Protein 5Z98 (pdb70)

InterPro domains:
  IPR002125 Cytidine and deoxycytidylate deaminase domain [PS51747] (4-126)
  IPR016192 APOBEC/CMP deaminase, zinc-binding [PS00903] (54-92)
  IPR016193 Cytidine deaminase-like [SSF53927] (37-152)
  IPR041512 APOBEC3H [PF18771] (22-157)
  IPR050610 APOBEC Cytidine Deaminase [PTHR13857] (1-182)

Organism: Pan troglodytes (NCBI:txid9598)

Nearest PDB structures (foldseek):
  5z98-assembly1_A-2  TM=1.006E+00  e=7.858E-40  Pan troglodytes
  5w3v-assembly1_B  TM=9.838E-01  e=6.637E-33  Macaca nemestrina
  8fvi-assembly1_A  TM=9.845E-01  e=1.153E-32  Homo sapiens
  5w45-assembly2_B  TM=9.387E-01  e=6.608E-31  Homo sapiens
  6bbo-assembly2_E  TM=9.456E-01  e=2.697E-28  Homo sapiens

Sequence (364 aa):
ALLTAETFRLQFNNRRRLRRPYYPRKALLCYQLTPQNGSTPTRGYFENKKKCHAEICFINEIKSMGLDETQCYQVTCYLTWSPCSSCAWKLVDFIQAHDHLNLRIFASRLYYHWCKPQQEGLRLLCGSQVPVEVMGLPEFNDCWENFVDHEKPLSFDPCKMLEELDKNSRAIKRRLERIKQSALLTAETFRLQFNNRRRLRRPYYPRKALLCYQLTPQNGSTPTRGYFENKKKCHAEICFINEIKSMGLDETQCYQVTCYLTWSPCSSCAWKLVDFIQAHDHLNLRIFASRLYYHWCKPQQEGLRLLCGSQVPVEVMGLPEFNDCWENFVDHEKPLSFDPCKMLEELDKNSRAIKRRLERIKQS

Radius of gyration: 24.39 Å; Cα contacts (8 Å, |Δi|>4): 571; chains: 2; bounding box: 43×59×66 Å

Foldseek 3Di:
DFAAPVLLLQQLDLDPDDDPPDDDNFKKKKKWKDWPPHDDIDIDMAGQDPVGHRLGVVLVCPVVDPDDLPTAMEMEMEIQEDDDLVSLVVVLVSCVVRVSYQAEYEYLAYDVLVDVSSLVSQLSCCVRRHHYAYDALVNSVVCVVPHHDDPDDDPDDVVVSSVVSRVSCPVRRVSNVVSNVD/DFAAPVLLLQQLPLDPDDDPPDDDNFKKKWKWKAWPVPDDIDIDMAGDDDPAGRLRVVLVVVVVVVDDLVTAMEMEMEIQEDDDLVSLVVVLVSCVVRVSYQAEYEYLAYHPLVDDSSLVSQLVCCVRRYHYAYDALVNSVVCCVPRYDDPDDDPDDVVVSSVVSNVSVPVRGVSNVVSNVD

Structure (mmCIF, N/CA/C/O backbone):
data_5Z98
#
_entry.id   5Z98
#
_cell.length_a   38.341
_cell.length_b   86.970
_cell.length_c   77.363
_cell.angle_alpha   90.00
_cell.angle_beta   102.63
_cell.angle_gamma   90.00
#
_symmetry.space_group_name_H-M   'P 1 21 1'
#
loop_
_entity.id
_entity.type
_entity.pdbx_description
1 polymer 'Apolipoprotein B mRNA editing enzyme catalytic polypeptide-like protein 3H'
2 polymer "RNA (5'-R(P*CP*UP*GP*CP*CP*GP*GP*GP*UP*A)-3')"
3 polymer "RNA (5'-R(*AP*UP*AP*CP*CP*CP*GP*GP*CP*A)-3')"
4 non-polymer 'ZINC ION'
5 water water
#
loop_
_atom_site.group_PDB
_atom_site.id
_atom_site.type_symbol
_atom_site.label_atom_id
_atom_site.label_alt_id
_atom_site.label_comp_id
_atom_site.label_asym_id
_atom_site.label_entity_id
_atom_site.label_seq_id
_atom_site.pdbx_PDB_ins_code
_atom_site.Car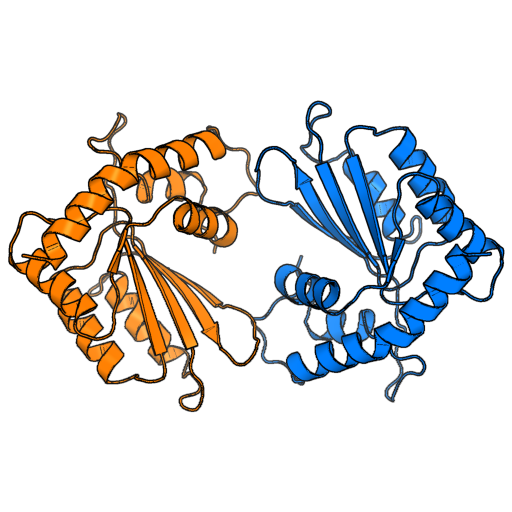tn_x
_atom_site.Cartn_y
_atom_site.Cartn_z
_atom_site.occupancy
_atom_site.B_iso_or_equiv
_atom_site.auth_seq_id
_atom_site.auth_comp_id
_atom_site.auth_asym_id
_atom_site.auth_atom_id
_atom_site.pdbx_PDB_model_num
ATOM 1 N N . ALA A 1 4 ? -15.034 -6.532 10.581 1.00 59.58 2 ALA A N 1
ATOM 2 C CA . ALA A 1 4 ? -13.981 -5.597 10.181 1.00 66.67 2 ALA A CA 1
ATOM 3 C C . ALA A 1 4 ? -12.678 -6.346 9.928 1.00 65.43 2 ALA A C 1
ATOM 4 O O . ALA A 1 4 ? -11.588 -5.774 10.022 1.00 65.37 2 ALA A O 1
ATOM 6 N N . LEU A 1 5 ? -12.804 -7.635 9.621 1.00 64.38 3 LEU A N 1
ATOM 7 C CA . LEU A 1 5 ? -11.667 -8.520 9.412 1.00 60.92 3 LEU A CA 1
ATOM 8 C C . LEU A 1 5 ? -11.599 -8.922 7.947 1.00 61.77 3 LEU A C 1
ATOM 9 O O . LEU A 1 5 ? -12.515 -9.579 7.438 1.00 64.19 3 LEU A O 1
ATOM 14 N N . LEU A 1 6 ? -10.505 -8.545 7.284 1.00 55.62 4 LEU A N 1
ATOM 15 C CA . LEU A 1 6 ? -10.223 -9.040 5.947 1.00 55.54 4 LEU A CA 1
ATOM 16 C C . LEU A 1 6 ? -10.335 -10.560 5.910 1.00 56.01 4 LEU A C 1
ATOM 17 O O . LEU A 1 6 ? -10.056 -11.247 6.897 1.00 52.18 4 LEU A O 1
ATOM 22 N N . THR A 1 7 ? -10.755 -11.093 4.764 1.00 57.66 5 THR A N 1
ATOM 23 C CA . THR A 1 7 ? -10.734 -12.539 4.586 1.00 47.96 5 THR A CA 1
ATOM 24 C C . THR A 1 7 ? -9.344 -12.976 4.144 1.00 49.47 5 THR A C 1
ATOM 25 O O . THR A 1 7 ? -8.587 -12.201 3.559 1.00 50.04 5 THR A O 1
ATOM 29 N N . ALA A 1 8 ? -9.003 -14.229 4.442 1.00 49.77 6 ALA A N 1
ATOM 30 C CA . ALA A 1 8 ? -7.668 -14.716 4.117 1.00 45.76 6 ALA A CA 1
ATOM 31 C C . ALA A 1 8 ? -7.391 -14.651 2.624 1.00 48.57 6 ALA A C 1
ATOM 32 O O . ALA A 1 8 ? -6.230 -14.525 2.222 1.00 49.85 6 ALA A O 1
ATOM 34 N N . GLU A 1 9 ? -8.428 -14.757 1.786 1.00 48.96 7 GLU A N 1
ATOM 35 C CA . GLU A 1 9 ? -8.209 -14.653 0.345 1.00 49.78 7 GLU A CA 1
ATOM 36 C C . GLU A 1 9 ? -7.909 -13.211 -0.052 1.00 46.71 7 GLU A C 1
ATOM 37 O O . GLU A 1 9 ? -7.073 -12.971 -0.927 1.00 47.14 7 GLU A O 1
ATOM 43 N N . THR A 1 10 ? -8.562 -12.242 0.603 1.00 45.18 8 THR A N 1
ATOM 44 C CA . THR A 1 10 ? -8.297 -10.838 0.307 1.00 47.93 8 THR A CA 1
ATOM 45 C C . THR A 1 10 ? -6.878 -10.458 0.692 1.00 46.41 8 THR A C 1
ATOM 46 O O . THR A 1 10 ? -6.168 -9.812 -0.084 1.00 46.77 8 THR A O 1
ATOM 50 N N . PHE A 1 11 ? -6.455 -10.812 1.907 1.00 43.64 9 PHE A N 1
ATOM 51 C CA . PHE A 1 11 ? -5.068 -10.551 2.281 1.00 43.93 9 PHE A CA 1
ATOM 52 C C . PHE A 1 11 ? -4.108 -11.135 1.246 1.00 46.52 9 PHE A C 1
ATOM 53 O O . PHE A 1 11 ? -3.212 -10.439 0.745 1.00 43.83 9 PHE A O 1
ATOM 61 N N . ARG A 1 12 ? -4.311 -12.405 0.882 1.00 40.86 10 ARG A N 1
ATOM 62 C CA . ARG A 1 12 ? -3.365 -13.094 0.014 1.00 38.84 10 ARG A CA 1
ATOM 63 C C . ARG A 1 12 ? -3.313 -12.444 -1.364 1.00 43.82 10 ARG A C 1
ATOM 64 O O . ARG A 1 12 ? -2.233 -12.228 -1.923 1.00 46.77 10 ARG A O 1
ATOM 72 N N . LEU A 1 13 ? -4.479 -12.148 -1.939 1.00 44.37 11 LEU A N 1
ATOM 73 C CA . LEU A 1 13 ? -4.525 -11.516 -3.257 1.00 46.41 11 LEU A CA 1
ATOM 74 C C . LEU A 1 13 ? -3.949 -10.101 -3.209 1.00 46.76 11 LEU A C 1
ATOM 75 O O . LEU A 1 13 ? -3.033 -9.764 -3.967 1.00 44.00 11 LEU A O 1
ATOM 80 N N . GLN A 1 14 ? -4.449 -9.282 -2.287 1.00 44.72 12 GLN A N 1
ATOM 81 C CA . GLN A 1 14 ? -4.203 -7.852 -2.317 1.00 45.01 12 GLN A CA 1
ATOM 82 C C . GLN A 1 14 ? -2.803 -7.471 -1.849 1.00 43.70 12 GLN A C 1
ATOM 83 O O . GLN A 1 14 ? -2.256 -6.461 -2.303 1.00 45.66 12 GLN A O 1
ATOM 89 N N . PHE A 1 15 ? -2.205 -8.232 -0.954 1.00 41.66 13 PHE A N 1
ATOM 90 C CA . PHE A 1 15 ? -0.876 -7.884 -0.487 1.00 41.53 13 PHE A CA 1
ATOM 91 C C . PHE A 1 15 ? 0.222 -8.575 -1.280 1.00 43.63 13 PHE A C 1
ATOM 92 O O . PHE A 1 15 ? 1.405 -8.328 -1.025 1.00 46.02 13 PHE A O 1
ATOM 100 N N . ASN A 1 16 ? -0.155 -9.398 -2.255 1.00 43.33 14 ASN A N 1
ATOM 101 C CA . ASN A 1 16 ? 0.773 -10.090 -3.138 1.00 38.99 14 ASN A CA 1
ATOM 102 C C . ASN A 1 16 ? 1.760 -9.134 -3.785 1.00 42.18 14 ASN A C 1
ATOM 103 O O . ASN A 1 16 ? 1.370 -8.262 -4.564 1.00 42.69 14 ASN A O 1
ATOM 108 N N . ASN A 1 17 ? 3.049 -9.319 -3.496 1.00 42.76 15 ASN A N 1
ATOM 109 C CA . ASN A 1 17 ? 4.081 -8.429 -4.022 1.00 40.32 15 ASN A CA 1
ATOM 110 C C . ASN A 1 17 ? 4.867 -9.019 -5.184 1.00 46.76 15 ASN A C 1
ATOM 111 O O . ASN A 1 17 ? 5.914 -8.468 -5.530 1.00 46.46 15 ASN A O 1
ATOM 116 N N . ARG A 1 18 ? 4.419 -10.143 -5.756 1.00 43.52 16 ARG A N 1
ATOM 117 C CA . ARG A 1 18 ? 5.044 -10.694 -6.956 1.00 50.28 16 ARG A CA 1
ATOM 118 C C . ARG A 1 18 ? 5.217 -9.623 -8.015 1.00 52.20 16 ARG A C 1
ATOM 119 O O . ARG A 1 18 ? 4.334 -8.785 -8.224 1.00 52.93 16 ARG A O 1
ATOM 127 N N . ARG A 1 19 ? 6.362 -9.645 -8.692 1.00 48.53 17 ARG A N 1
ATOM 128 C CA . ARG A 1 19 ? 6.554 -8.636 -9.719 1.00 50.98 17 ARG A CA 1
ATOM 129 C C . ARG A 1 19 ? 5.559 -8.856 -10.858 1.00 53.81 17 ARG A C 1
ATOM 130 O O . ARG A 1 19 ? 4.847 -7.927 -11.250 1.00 59.18 17 ARG A O 1
ATOM 138 N N . ARG A 1 20 ? 5.420 -10.097 -11.336 1.00 50.96 18 ARG A N 1
ATOM 139 C CA . ARG A 1 20 ? 4.429 -10.438 -12.352 1.00 53.11 18 ARG A CA 1
ATOM 140 C C . ARG A 1 20 ? 3.434 -11.464 -11.816 1.00 57.22 18 ARG A C 1
ATOM 141 O O . ARG A 1 20 ? 3.833 -12.496 -11.259 1.00 59.42 18 ARG A O 1
ATOM 149 N N . LEU A 1 21 ? 2.141 -11.191 -12.012 1.00 56.04 19 LEU A N 1
ATOM 150 C CA . LEU A 1 21 ? 1.069 -12.020 -11.467 1.00 55.49 19 LEU A CA 1
ATOM 151 C C . LEU A 1 21 ? 1.040 -13.399 -12.132 1.00 61.64 19 LEU A C 1
ATOM 152 O O . LEU A 1 21 ? 1.672 -13.637 -13.163 1.00 64.09 19 LEU A O 1
ATOM 157 N N . ARG A 1 22 ? 0.272 -14.313 -11.525 1.00 60.58 20 ARG A N 1
ATOM 158 C CA . ARG A 1 22 ? -0.047 -15.609 -12.108 1.00 60.35 20 ARG A CA 1
ATOM 159 C C . ARG A 1 22 ? -1.540 -15.716 -12.392 1.00 64.26 20 ARG A C 1
ATOM 160 O O . ARG A 1 22 ? -2.366 -15.075 -11.733 1.00 60.99 20 ARG A O 1
ATOM 168 N N . ARG A 1 23 ? -1.875 -16.557 -13.366 1.00 68.11 21 ARG A N 1
ATOM 169 C CA . ARG A 1 23 ? -3.271 -16.828 -13.668 1.00 66.26 21 ARG A CA 1
ATOM 170 C C . ARG A 1 23 ? -3.939 -17.497 -12.470 1.00 66.61 21 ARG A C 1
ATOM 171 O O . ARG A 1 23 ? -3.317 -18.330 -11.795 1.00 64.00 21 ARG A O 1
ATOM 179 N N . PRO A 1 24 ? -5.206 -17.160 -12.170 1.00 65.93 22 PRO A N 1
ATOM 180 C CA . PRO A 1 24 ? -5.982 -16.166 -12.922 1.00 62.88 22 PRO A CA 1
ATOM 181 C C . PRO A 1 24 ? -5.629 -14.738 -12.539 1.00 64.30 22 PRO A C 1
ATOM 182 O O . PRO A 1 24 ? -5.105 -14.502 -11.452 1.00 64.53 22 PRO A O 1
ATOM 186 N N . TYR A 1 25 ? -5.921 -13.798 -13.431 1.00 67.27 23 TYR A N 1
ATOM 187 C CA . TYR A 1 25 ? -5.592 -12.398 -13.222 1.00 57.81 23 TYR A CA 1
ATOM 188 C C . TYR A 1 25 ? -6.723 -11.696 -12.489 1.00 58.71 23 TYR A C 1
ATOM 189 O O . TYR A 1 25 ? -7.890 -12.091 -12.579 1.00 57.28 23 TYR A O 1
ATOM 198 N N . TYR A 1 26 ? -6.357 -10.654 -11.743 1.00 58.22 24 TYR A N 1
ATOM 199 C CA . TYR A 1 26 ? -7.278 -9.923 -10.885 1.00 57.31 24 TYR A CA 1
ATOM 200 C C . TYR A 1 26 ? -6.667 -8.564 -10.587 1.00 52.79 24 TYR A C 1
ATOM 201 O O . TYR A 1 26 ? -5.439 -8.444 -10.524 1.00 52.98 24 TYR A O 1
ATOM 210 N N . PRO A 1 27 ? -7.479 -7.532 -10.381 1.00 54.78 25 PRO A N 1
ATOM 211 C CA . PRO A 1 27 ? -6.902 -6.217 -10.052 1.00 55.93 25 PRO A CA 1
ATOM 212 C C . PRO A 1 27 ? -6.383 -6.214 -8.618 1.00 54.26 25 PRO A C 1
ATOM 213 O O . PRO A 1 27 ? -7.109 -6.555 -7.680 1.00 53.80 25 PRO A O 1
ATOM 217 N N . ARG A 1 28 ? -5.109 -5.856 -8.454 1.00 50.83 26 ARG A N 1
ATOM 218 C CA . ARG A 1 28 ? -4.533 -5.644 -7.125 1.00 50.36 26 ARG A CA 1
ATOM 219 C C . ARG A 1 28 ? -4.824 -4.196 -6.741 1.00 49.63 26 ARG A C 1
ATOM 220 O O . ARG A 1 28 ? -4.114 -3.274 -7.151 1.00 49.26 26 ARG A O 1
ATOM 228 N N . LYS A 1 29 ? -5.895 -3.990 -5.988 1.00 49.56 27 LYS A N 1
ATOM 229 C CA . LYS A 1 29 ? -6.373 -2.655 -5.668 1.00 49.48 27 LYS A CA 1
ATOM 230 C C . LYS A 1 29 ? -5.746 -2.148 -4.371 1.00 46.39 27 LYS A C 1
ATOM 231 O O . LYS A 1 29 ? -5.185 -2.916 -3.588 1.00 51.45 27 LYS A O 1
ATOM 237 N N . ALA A 1 30 ? -5.831 -0.832 -4.160 1.00 40.75 28 ALA A N 1
ATOM 238 C CA . ALA A 1 30 ? -5.231 -0.233 -2.982 1.00 37.98 28 ALA A CA 1
ATOM 239 C C . ALA A 1 30 ? -5.962 -0.688 -1.722 1.00 39.27 28 ALA A C 1
ATOM 240 O O . ALA A 1 30 ? -7.181 -0.867 -1.713 1.00 40.03 28 ALA A O 1
ATOM 242 N N . LEU A 1 31 ? -5.202 -0.858 -0.646 1.00 39.36 29 LEU A N 1
ATOM 243 C CA . LEU A 1 31 ? -5.751 -1.314 0.624 1.00 40.63 29 LEU A CA 1
ATOM 244 C C . LEU A 1 31 ? -4.803 -0.886 1.729 1.00 39.64 29 LEU A C 1
ATOM 245 O O . LEU A 1 31 ? -3.581 -0.899 1.552 1.00 40.28 29 LEU A O 1
ATOM 250 N N . LEU A 1 32 ? -5.373 -0.539 2.877 1.00 44.19 30 LEU A N 1
ATOM 251 C CA . LEU A 1 32 ? -4.606 -0.016 3.994 1.00 43.16 30 LEU A CA 1
ATOM 252 C C . LEU A 1 32 ? -5.044 -0.702 5.270 1.00 46.48 30 LEU A C 1
ATOM 253 O O . LEU A 1 32 ? -6.241 -0.790 5.538 1.00 49.44 30 LEU A O 1
ATOM 258 N N . CYS A 1 33 ? -4.083 -1.138 6.073 1.00 48.94 31 CYS A N 1
ATOM 259 C CA . CYS A 1 33 ? -4.340 -1.648 7.413 1.00 45.02 31 CYS A CA 1
ATOM 260 C C . CYS A 1 33 ? -3.567 -0.777 8.385 1.00 48.31 31 CYS A C 1
ATOM 261 O O . CYS A 1 33 ? -2.355 -0.599 8.224 1.00 46.24 31 CYS A O 1
ATOM 264 N N . TYR A 1 34 ? -4.262 -0.227 9.379 1.00 46.64 32 TYR A N 1
ATOM 265 C CA . TYR A 1 34 ? -3.664 0.741 10.280 1.00 47.85 32 TYR A CA 1
ATOM 266 C C . TYR A 1 34 ? -3.778 0.273 11.723 1.00 52.49 32 TYR A C 1
ATOM 267 O O . TYR A 1 34 ? -4.701 -0.461 12.093 1.00 53.40 32 TYR A O 1
ATOM 276 N N . GLN A 1 35 ? -2.810 0.696 12.530 1.00 48.56 33 GLN A N 1
ATOM 277 C CA . GLN A 1 35 ? -2.794 0.395 13.950 1.00 47.85 33 GLN A CA 1
ATOM 278 C C . GLN A 1 35 ? -2.324 1.643 14.680 1.00 49.88 33 GLN A C 1
ATOM 279 O O . GLN A 1 35 ? -1.275 2.210 14.358 1.00 48.36 33 GLN A O 1
ATOM 285 N N . LEU A 1 36 ? -3.108 2.072 15.648 1.00 53.25 34 LEU A N 1
ATOM 286 C CA . LEU A 1 36 ? -2.763 3.203 16.492 1.00 53.02 34 LEU A CA 1
ATOM 287 C C . LEU A 1 36 ? -2.555 2.698 17.918 1.00 56.57 34 LEU A C 1
ATOM 288 O O . LEU A 1 36 ? -3.422 2.012 18.475 1.00 53.89 34 LEU A O 1
ATOM 293 N N . THR A 1 37 ? -1.390 3.005 18.492 1.00 57.45 35 THR A N 1
ATOM 294 C CA . THR A 1 37 ? -1.085 2.648 19.877 1.00 60.37 35 THR A CA 1
ATOM 295 C C . THR A 1 37 ? -0.528 3.858 20.622 1.00 59.03 35 THR A C 1
ATOM 296 O O . THR A 1 37 ? 0.361 4.558 20.104 1.00 54.65 35 THR A O 1
ATOM 300 N N . PRO A 1 38 ? -0.989 4.129 21.834 1.00 64.06 36 PRO A N 1
ATOM 301 C CA . PRO A 1 38 ? -0.452 5.252 22.604 1.00 60.89 36 PRO A CA 1
ATOM 302 C C . PRO A 1 38 ? 0.878 4.852 23.229 1.00 64.04 36 PRO A C 1
ATOM 303 O O . PRO A 1 38 ? 1.309 3.704 23.147 1.00 66.47 36 PRO A O 1
ATOM 307 N N . GLN A 1 39 ? 1.536 5.828 23.850 1.00 63.66 37 GLN A N 1
ATOM 308 C CA . GLN A 1 39 ? 2.817 5.565 24.489 1.00 65.16 37 GLN A CA 1
ATOM 309 C C . GLN A 1 39 ? 2.684 5.201 25.957 1.00 69.04 37 GLN A C 1
ATOM 310 O O . GLN A 1 39 ? 3.620 4.621 26.522 1.00 69.91 37 GLN A O 1
ATOM 316 N N . ASN A 1 40 ? 1.556 5.530 26.590 1.00 67.71 38 ASN A N 1
ATOM 317 C CA . ASN A 1 40 ? 1.345 5.134 27.976 1.00 69.79 38 ASN A CA 1
ATOM 318 C C . ASN A 1 40 ? 1.347 3.612 28.086 1.00 69.68 38 ASN A C 1
ATOM 319 O O . ASN A 1 40 ? 2.320 3.025 28.572 1.00 70.18 38 ASN A O 1
ATOM 324 N N . GLY A 1 41 ? 0.283 2.962 27.615 1.00 69.27 39 GLY A N 1
ATOM 325 C CA . GLY A 1 41 ? 0.220 1.514 27.618 1.00 68.79 39 GLY A CA 1
ATOM 326 C C . GLY A 1 41 ? -1.019 0.957 26.946 1.00 70.61 39 GLY A C 1
ATOM 327 O O . GLY A 1 41 ? -1.020 -0.195 26.495 1.00 71.29 39 GLY A O 1
ATOM 328 N N . SER A 1 42 ? -2.064 1.787 26.855 1.00 66.43 40 SER A N 1
ATOM 329 C CA . SER A 1 42 ? -3.394 1.378 26.403 1.00 68.11 40 SER A CA 1
ATOM 330 C C . SER A 1 42 ? -3.343 0.495 25.149 1.00 70.95 40 SER A C 1
ATOM 331 O O . SER A 1 42 ? -2.479 0.659 24.278 1.00 68.22 40 SER A O 1
ATOM 334 N N . THR A 1 43 ? -4.281 -0.459 25.069 1.00 67.85 41 THR A N 1
ATOM 335 C CA . THR A 1 43 ? -4.268 -1.429 23.985 1.00 66.44 41 THR A CA 1
ATOM 336 C C . THR A 1 43 ? -4.483 -0.728 22.644 1.00 70.66 41 THR A C 1
ATOM 337 O O . THR A 1 43 ? -4.984 0.401 22.590 1.00 67.38 41 THR A O 1
ATOM 341 N N . PRO A 1 44 ? -4.072 -1.365 21.550 1.00 69.43 42 PRO A N 1
ATOM 342 C CA . PRO A 1 44 ? -4.088 -0.690 20.252 1.00 62.15 42 PRO A CA 1
ATOM 343 C C . PRO A 1 44 ? -5.470 -0.650 19.616 1.00 63.70 42 PRO A C 1
ATOM 344 O O . PRO A 1 44 ? -6.376 -1.410 19.959 1.00 66.89 42 PRO A O 1
ATOM 348 N N . THR A 1 45 ? -5.611 0.278 18.673 1.00 60.91 43 THR A N 1
ATOM 349 C CA . THR A 1 45 ? -6.804 0.441 17.853 1.00 59.86 43 THR A CA 1
ATOM 350 C C . THR A 1 45 ? -6.454 0.068 16.417 1.00 57.32 43 THR A C 1
ATOM 351 O O . THR A 1 45 ? -5.408 0.474 15.910 1.00 58.31 43 THR A O 1
ATOM 355 N N . ARG A 1 46 ? -7.329 -0.693 15.756 1.00 56.05 44 ARG A N 1
ATOM 356 C CA . ARG A 1 46 ? -7.009 -1.259 14.453 1.00 48.65 44 ARG A CA 1
ATOM 357 C C . ARG A 1 46 ? -8.193 -1.168 13.501 1.00 52.81 44 ARG A C 1
ATOM 358 O O . ARG A 1 46 ? -9.352 -1.207 13.914 1.00 52.91 44 ARG A O 1
ATOM 366 N N . GLY A 1 47 ? -7.879 -1.055 12.213 1.00 50.05 45 GLY A N 1
ATOM 367 C CA . GLY A 1 47 ? -8.888 -1.066 11.171 1.00 49.21 45 GLY A CA 1
ATOM 368 C C . GLY A 1 47 ? -8.222 -1.081 9.814 1.00 48.20 45 GLY A C 1
ATOM 369 O O . GLY A 1 47 ? -6.995 -1.136 9.697 1.00 46.37 45 GLY A O 1
ATOM 370 N N . TYR A 1 48 ? -9.045 -1.010 8.775 1.00 46.09 46 TYR A N 1
ATOM 371 C CA . TYR A 1 48 ? -8.505 -0.996 7.429 1.00 48.85 46 TYR A CA 1
ATOM 372 C C . TYR A 1 48 ? -9.374 -0.137 6.525 1.00 52.62 46 TYR A C 1
ATOM 373 O O . TYR A 1 48 ? -10.576 0.016 6.748 1.00 54.84 46 TYR A O 1
ATOM 382 N N . PHE A 1 49 ? -8.739 0.453 5.513 1.00 48.95 47 PHE A N 1
ATOM 383 C CA . PHE A 1 49 ? -9.415 1.344 4.587 1.00 46.82 47 PHE A CA 1
ATOM 384 C C . PHE A 1 49 ? -9.103 0.945 3.149 1.00 48.01 47 PHE A C 1
ATOM 385 O O . PHE A 1 49 ? -8.042 0.393 2.847 1.00 42.60 47 PHE A O 1
ATOM 393 N N . GLU A 1 50 ? -10.044 1.251 2.268 1.00 48.63 48 GLU A N 1
ATOM 394 C CA . GLU A 1 50 ? -9.972 0.981 0.844 1.00 50.44 48 GLU A CA 1
ATOM 395 C C . GLU A 1 50 ? -9.973 2.308 0.099 1.00 50.58 48 GLU A C 1
ATOM 396 O O . GLU A 1 50 ? -10.226 3.371 0.680 1.00 54.95 48 GLU A O 1
ATOM 402 N N . ASN A 1 51 ? -9.679 2.266 -1.197 1.00 47.98 49 ASN A N 1
ATOM 403 C CA . ASN A 1 51 ? -9.767 3.487 -1.992 1.00 46.21 49 ASN A CA 1
ATOM 404 C C . ASN A 1 51 ? -11.229 3.857 -2.202 1.00 52.36 49 ASN A C 1
ATOM 405 O O . ASN A 1 51 ? -12.036 3.021 -2.631 1.00 52.30 49 ASN A O 1
ATOM 410 N N . LYS A 1 52 ? -11.569 5.107 -1.889 1.00 52.38 50 LYS A N 1
ATOM 411 C CA . LYS A 1 52 ? -12.891 5.660 -2.131 1.00 47.98 50 LYS A CA 1
ATOM 412 C C . LYS A 1 52 ? -12.853 6.613 -3.323 1.00 50.11 50 LYS A C 1
ATOM 413 O O . LYS A 1 52 ? -11.792 6.974 -3.844 1.00 51.40 50 LYS A O 1
ATOM 419 N N . LYS A 1 53 ? -14.042 7.014 -3.766 1.00 46.76 51 LYS A N 1
ATOM 420 C CA . LYS A 1 53 ? -14.129 7.885 -4.929 1.00 54.36 51 LYS A CA 1
ATOM 421 C C . LYS A 1 53 ? -13.530 9.261 -4.658 1.00 55.96 51 LYS A C 1
ATOM 422 O O . LYS A 1 53 ? -13.019 9.896 -5.583 1.00 59.68 51 LYS A O 1
ATOM 428 N N . LYS A 1 54 ? -13.554 9.727 -3.411 1.00 54.69 52 LYS A N 1
ATOM 429 C CA . LYS A 1 54 ? -13.091 11.070 -3.083 1.00 59.13 52 LYS A CA 1
ATOM 430 C C . LYS A 1 54 ? -11.794 11.096 -2.279 1.00 59.27 52 LYS A C 1
ATOM 431 O O . LYS A 1 54 ? -11.279 12.191 -2.001 1.00 54.82 52 LYS A O 1
ATOM 437 N N . CYS A 1 55 ? -11.266 9.935 -1.881 1.00 59.00 53 CYS A N 1
ATOM 438 C CA . CYS A 1 55 ? -10.017 9.875 -1.131 1.00 58.39 53 CYS A CA 1
ATOM 439 C C . CYS A 1 55 ? -9.368 8.515 -1.341 1.00 53.20 53 CYS A C 1
ATOM 440 O O . CYS A 1 55 ? -10.061 7.493 -1.392 1.00 57.04 53 CYS A O 1
ATOM 443 N N . HIS A 1 56 ? -8.041 8.508 -1.449 1.00 45.91 54 HIS A N 1
ATOM 444 C CA . HIS A 1 56 ? -7.322 7.247 -1.357 1.00 49.01 54 HIS A CA 1
ATOM 445 C C . HIS A 1 56 ? -7.283 6.777 0.093 1.00 49.49 54 HIS A C 1
ATOM 446 O O . HIS A 1 56 ? -7.474 7.561 1.025 1.00 54.82 54 HIS A O 1
ATOM 453 N N . ALA A 1 57 ? -7.028 5.481 0.273 1.00 48.86 55 ALA A N 1
ATOM 454 C CA . ALA A 1 57 ? -7.041 4.863 1.601 1.00 49.41 55 ALA A CA 1
ATOM 455 C C . ALA A 1 57 ? -6.351 5.711 2.673 1.00 49.28 55 ALA A C 1
ATOM 456 O O . ALA A 1 57 ? -6.949 6.024 3.707 1.00 49.57 55 ALA A O 1
ATOM 458 N N . GLU A 1 58 ? -5.085 6.086 2.435 1.00 48.41 56 GLU A N 1
ATOM 459 C CA . GLU A 1 58 ? -4.334 6.961 3.339 1.00 52.09 56 GLU A CA 1
ATOM 460 C C . GLU A 1 58 ? -5.109 8.211 3.748 1.00 50.33 56 GLU A C 1
ATOM 461 O O . GLU A 1 58 ? -4.919 8.726 4.857 1.00 48.41 56 GLU A O 1
ATOM 467 N N . ILE A 1 59 ? -5.948 8.736 2.862 1.00 49.80 57 ILE A N 1
ATOM 468 C CA . ILE A 1 59 ? -6.569 10.035 3.100 1.00 48.82 57 ILE A CA 1
ATOM 469 C C . ILE A 1 59 ? -7.931 9.897 3.757 1.00 54.49 57 ILE A C 1
ATOM 470 O O . ILE A 1 59 ? -8.294 10.714 4.608 1.00 54.28 57 ILE A O 1
ATOM 475 N N . CYS A 1 60 ? -8.717 8.890 3.375 1.00 49.19 58 CYS A N 1
ATOM 476 C CA . CYS A 1 60 ? -9.898 8.577 4.170 1.00 54.42 58 CYS A CA 1
ATOM 477 C C . CYS A 1 60 ? -9.507 8.273 5.607 1.00 54.35 58 CYS A C 1
ATOM 478 O O . CYS A 1 60 ? -10.278 8.528 6.539 1.00 56.40 58 CYS A O 1
ATOM 481 N N . PHE A 1 61 ? -8.302 7.738 5.797 1.00 55.80 59 PHE A N 1
ATOM 482 C CA . PHE A 1 61 ? -7.851 7.335 7.118 1.00 50.05 59 PHE A CA 1
ATOM 483 C C . PHE A 1 61 ? -7.497 8.547 7.967 1.00 52.08 59 PHE A C 1
ATOM 484 O O . PHE A 1 61 ? -8.112 8.777 9.012 1.00 56.18 59 PHE A O 1
ATOM 492 N N . ILE A 1 62 ? -6.505 9.342 7.539 1.00 51.80 60 ILE A N 1
ATOM 493 C CA . ILE A 1 62 ? -6.091 10.471 8.369 1.00 51.08 60 ILE A CA 1
ATOM 494 C C . ILE A 1 62 ? -7.260 11.413 8.581 1.00 53.94 60 ILE A C 1
ATOM 495 O O . ILE A 1 62 ? -7.357 12.079 9.619 1.00 49.41 60 ILE A O 1
ATOM 500 N N . ASN A 1 63 ? -8.188 11.449 7.630 1.00 53.29 61 ASN A N 1
ATOM 501 C CA . ASN A 1 63 ? -9.416 12.200 7.835 1.00 57.79 61 ASN A CA 1
ATOM 502 C C . ASN A 1 63 ? -10.185 11.669 9.038 1.00 58.60 61 ASN A C 1
ATOM 503 O O . ASN A 1 63 ? -10.324 12.360 10.048 1.00 60.71 61 ASN A O 1
ATOM 508 N N . GLU A 1 64 ? -10.656 10.438 8.970 1.00 57.87 62 GLU A N 1
ATOM 509 C CA . GLU A 1 64 ? -11.428 9.929 10.107 1.00 58.04 62 GLU A CA 1
ATOM 510 C C . GLU A 1 64 ? -10.626 9.863 11.446 1.00 59.76 62 GLU A C 1
ATOM 511 O O . GLU A 1 64 ? -11.219 9.374 12.421 1.00 61.35 62 GLU A O 1
ATOM 517 N N . ILE A 1 65 ? -9.378 10.322 11.584 1.00 58.79 63 ILE A N 1
ATOM 518 C CA . ILE A 1 65 ? -8.722 10.295 12.890 1.00 61.51 63 ILE A CA 1
ATOM 519 C C . ILE A 1 65 ? -9.341 11.324 13.832 1.00 60.98 63 ILE A C 1
ATOM 520 O O . ILE A 1 65 ? -9.431 11.085 15.039 1.00 62.45 63 ILE A O 1
ATOM 525 N N . LYS A 1 66 ? -9.778 12.483 13.309 1.00 59.69 64 LYS A N 1
ATOM 526 C CA . LYS A 1 66 ? -10.463 13.443 14.178 1.00 62.57 64 LYS A CA 1
ATOM 527 C C . LYS A 1 66 ? -11.621 12.777 14.913 1.00 67.54 64 LYS A C 1
ATOM 528 O O . LYS A 1 66 ? -11.865 13.053 16.095 1.00 62.46 64 LYS A O 1
ATOM 534 N N . SER A 1 67 ? -12.312 11.863 14.236 1.00 65.74 65 SER A N 1
ATOM 535 C CA . SER A 1 67 ? -13.472 11.166 14.779 1.00 65.47 65 SER A CA 1
ATOM 536 C C . SER A 1 67 ? -13.064 9.872 15.468 1.00 68.81 65 SER A C 1
ATOM 537 O O . SER A 1 67 ? -13.579 8.791 15.172 1.00 67.32 65 SER A O 1
ATOM 540 N N . MET A 1 68 ? -12.106 9.979 16.387 1.00 69.04 66 MET A N 1
ATOM 541 C CA . MET A 1 68 ? -11.695 8.858 17.223 1.00 68.92 66 MET A CA 1
ATOM 542 C C . MET A 1 68 ? -11.384 9.387 18.616 1.00 63.89 66 MET A C 1
ATOM 543 O O . MET A 1 68 ? -11.058 10.559 18.792 1.00 64.12 66 MET A O 1
ATOM 548 N N . GLY A 1 69 ? -11.465 8.509 19.605 1.00 65.49 67 GLY A N 1
ATOM 549 C CA . GLY A 1 69 ? -11.374 8.967 20.980 1.00 66.34 67 GLY A CA 1
ATOM 550 C C . GLY A 1 69 ? -9.964 9.111 21.512 1.00 63.44 67 GLY A C 1
ATOM 551 O O . GLY A 1 69 ? -9.599 8.485 22.514 1.00 66.89 67 GLY A O 1
ATOM 552 N N . LEU A 1 70 ? -9.156 9.921 20.841 1.00 61.48 68 LEU A N 1
ATOM 553 C CA . LEU A 1 70 ? -7.794 10.187 21.269 1.00 62.59 68 LEU A CA 1
ATOM 554 C C . LEU A 1 70 ? -7.684 11.632 21.746 1.00 60.69 68 LEU A C 1
ATOM 555 O O . LEU A 1 70 ? -8.510 12.488 21.405 1.00 55.91 68 LEU A O 1
ATOM 560 N N . ASP A 1 71 ? -6.688 11.887 22.581 1.00 56.64 69 ASP A N 1
ATOM 561 C CA . ASP A 1 71 ? -6.494 13.211 23.135 1.00 60.71 69 ASP A CA 1
ATOM 562 C C . ASP A 1 71 ? -5.100 13.702 22.799 1.00 60.84 69 ASP A C 1
ATOM 563 O O . ASP A 1 71 ? -4.161 12.909 22.648 1.00 63.02 69 ASP A O 1
ATOM 568 N N . GLU A 1 72 ? -4.982 15.024 22.716 1.00 61.55 70 GLU A N 1
ATOM 569 C CA . GLU A 1 72 ? -3.804 15.694 22.192 1.00 56.20 70 GLU A CA 1
ATOM 570 C C . GLU A 1 72 ? -2.631 15.683 23.164 1.00 58.41 70 GLU A C 1
ATOM 571 O O . GLU A 1 72 ? -1.539 16.133 22.785 1.00 54.87 70 GLU A O 1
ATOM 577 N N . THR A 1 73 ? -2.832 15.226 24.413 1.00 56.20 71 THR A N 1
ATOM 578 C CA . THR A 1 73 ? -1.789 15.312 25.432 1.00 52.81 71 THR A CA 1
ATOM 579 C C . THR A 1 73 ? -0.887 14.083 25.492 1.00 56.36 71 THR A C 1
ATOM 580 O O . THR A 1 73 ? 0.172 14.143 26.132 1.00 51.94 71 THR A O 1
ATOM 584 N N . GLN A 1 74 ? -1.280 12.981 24.853 1.00 60.62 72 GLN A N 1
ATOM 585 C CA . GLN A 1 74 ? -0.496 11.754 24.768 1.00 57.04 72 GLN A CA 1
ATOM 586 C C . GLN A 1 74 ? 0.172 11.643 23.406 1.00 59.37 72 GLN A C 1
ATOM 587 O O . GLN A 1 74 ? -0.326 12.164 22.405 1.00 60.34 72 GLN A O 1
ATOM 593 N N . CYS A 1 75 ? 1.295 10.931 23.365 1.00 59.55 73 CYS A N 1
ATOM 594 C CA . CYS A 1 75 ? 1.895 10.575 22.088 1.00 59.49 73 CYS A CA 1
ATOM 595 C C . CYS A 1 75 ? 1.350 9.236 21.617 1.00 59.87 73 CYS A C 1
ATOM 596 O O . CYS A 1 75 ? 1.091 8.338 22.421 1.00 58.28 73 CYS A O 1
ATOM 599 N N . TYR A 1 76 ? 1.158 9.122 20.307 1.00 59.95 74 TYR A N 1
ATOM 600 C CA . TYR A 1 76 ? 0.714 7.889 19.673 1.00 55.21 74 TYR A CA 1
ATOM 601 C C . TYR A 1 76 ? 1.674 7.513 18.557 1.00 55.45 74 TYR A C 1
ATOM 602 O O . TYR A 1 76 ? 2.124 8.380 17.802 1.00 51.45 74 TYR A O 1
ATOM 611 N N . GLN A 1 77 ? 1.967 6.216 18.442 1.00 56.49 75 GLN A N 1
ATOM 612 C CA . GLN A 1 77 ? 2.695 5.667 17.301 1.00 56.58 75 GLN A CA 1
ATOM 613 C C . GLN A 1 77 ? 1.680 5.087 16.318 1.00 52.52 75 GLN A C 1
ATOM 614 O O . GLN A 1 77 ? 0.938 4.161 16.664 1.00 51.78 75 GLN A O 1
ATOM 620 N N . VAL A 1 78 ? 1.646 5.630 15.103 1.00 48.01 76 VAL A N 1
ATOM 621 C CA . VAL A 1 78 ? 0.672 5.234 14.089 1.00 49.89 76 VAL A CA 1
ATOM 622 C C . VAL A 1 78 ? 1.388 4.466 12.975 1.00 50.79 76 VAL A C 1
ATOM 623 O O . VAL A 1 78 ? 2.172 5.046 12.212 1.00 50.93 76 VAL A O 1
ATOM 627 N N . THR A 1 79 ? 1.090 3.176 12.837 1.00 45.82 77 THR A N 1
ATOM 628 C CA . THR A 1 79 ? 1.675 2.368 11.773 1.00 48.64 77 THR A CA 1
ATOM 629 C C . THR A 1 79 ? 0.625 2.002 10.729 1.00 46.84 77 THR A C 1
ATOM 630 O O . THR A 1 79 ? -0.455 1.503 11.071 1.00 40.99 77 THR A O 1
ATOM 634 N N . CYS A 1 80 ? 0.963 2.243 9.459 1.00 45.52 78 CYS A N 1
ATOM 635 C CA . CYS A 1 80 ? 0.128 1.926 8.309 1.00 46.31 78 CYS A CA 1
ATOM 636 C C . CYS A 1 80 ? 0.789 0.871 7.419 1.00 49.87 78 CYS A C 1
ATOM 637 O O . CYS A 1 80 ? 1.987 0.954 7.118 1.00 48.66 78 CYS A O 1
ATOM 640 N N . TYR A 1 81 ? -0.006 -0.094 6.958 1.00 48.72 79 TYR A N 1
ATOM 641 C CA . TYR A 1 81 ? 0.445 -1.108 6.009 1.00 40.62 79 TYR A CA 1
ATOM 642 C C . TYR A 1 81 ? -0.343 -0.941 4.719 1.00 42.33 79 TYR A C 1
ATOM 643 O O . TYR A 1 81 ? -1.556 -1.182 4.695 1.00 42.60 79 TYR A O 1
ATOM 652 N N . LEU A 1 82 ? 0.352 -0.578 3.646 1.00 37.00 80 LEU A N 1
ATOM 653 C CA . LEU A 1 82 ? -0.257 -0.279 2.362 1.00 37.54 80 LEU A CA 1
ATOM 654 C C . LEU A 1 82 ? 0.128 -1.331 1.331 1.00 41.04 80 LEU A C 1
ATOM 655 O O . LEU A 1 82 ? 1.298 -1.729 1.230 1.00 38.93 80 LEU A O 1
ATOM 660 N N . THR A 1 83 ? -0.860 -1.760 0.548 1.00 43.80 81 THR A N 1
ATOM 661 C CA . THR A 1 83 ? -0.558 -2.591 -0.609 1.00 35.85 81 THR A CA 1
ATOM 662 C C . THR A 1 83 ? 0.274 -1.807 -1.614 1.00 42.31 81 THR A C 1
ATOM 663 O O . THR A 1 83 ? 1.388 -2.213 -1.962 1.00 47.73 81 THR A O 1
ATOM 667 N N . TRP A 1 84 ? -0.232 -0.658 -2.066 1.00 42.90 82 TRP A N 1
ATOM 668 C CA . TRP A 1 84 ? 0.534 0.247 -2.923 1.00 39.34 82 TRP A CA 1
ATOM 669 C C . TRP A 1 84 ? 1.064 1.443 -2.132 1.00 41.55 82 TRP A C 1
ATOM 670 O O . TRP A 1 84 ? 0.342 2.047 -1.335 1.00 40.75 82 TRP A O 1
ATOM 681 N N . SER A 1 85 ? 2.314 1.816 -2.392 1.00 40.01 83 SER A N 1
ATOM 682 C CA . SER A 1 85 ? 2.896 2.956 -1.715 1.00 37.91 83 SER A CA 1
ATOM 683 C C . SER A 1 85 ? 2.197 4.257 -2.141 1.00 39.94 83 SER A C 1
ATOM 684 O O . SER A 1 85 ? 1.523 4.313 -3.172 1.00 37.73 83 SER A O 1
ATOM 687 N N . PRO A 1 86 ? 2.335 5.316 -1.346 1.00 35.50 84 PRO A N 1
ATOM 688 C CA . PRO A 1 86 ? 1.502 6.513 -1.552 1.00 40.22 84 PRO A CA 1
ATOM 689 C C . PRO A 1 86 ? 1.699 7.221 -2.890 1.00 41.53 84 PRO A C 1
ATOM 690 O O . PRO A 1 86 ? 2.810 7.324 -3.415 1.00 43.89 84 PRO A O 1
ATOM 694 N N . CYS A 1 87 ? 0.580 7.711 -3.435 1.00 45.65 85 CYS A N 1
ATOM 695 C CA . CYS A 1 87 ? 0.492 8.851 -4.349 1.00 43.47 85 CYS A CA 1
ATOM 696 C C . CYS A 1 87 ? 1.571 9.908 -4.169 1.00 44.75 85 CYS A C 1
ATOM 697 O O . CYS A 1 87 ? 2.035 10.122 -3.048 1.00 40.55 85 CYS A O 1
ATOM 700 N N . SER A 1 88 ? 1.901 10.650 -5.238 1.00 43.20 86 SER A N 1
ATOM 701 C CA . SER A 1 88 ? 2.560 11.940 -5.039 1.00 43.34 86 SER A CA 1
ATOM 702 C C . SER A 1 88 ? 1.606 12.924 -4.365 1.00 37.58 86 SER A C 1
ATOM 703 O O . SER A 1 88 ? 2.001 13.662 -3.460 1.00 35.53 86 SER A O 1
ATOM 706 N N . SER A 1 89 ? 0.321 12.869 -4.730 1.00 39.55 87 SER A N 1
ATOM 707 C CA . SER A 1 89 ? -0.708 13.697 -4.101 1.00 37.02 87 SER A CA 1
ATOM 708 C C . SER A 1 89 ? -0.894 13.360 -2.620 1.00 45.16 87 SER A C 1
ATOM 709 O O . SER A 1 89 ? -1.021 14.265 -1.776 1.00 38.36 87 SER A O 1
ATOM 712 N N . CYS A 1 90 ? -0.933 12.056 -2.286 1.00 40.45 88 CYS A N 1
ATOM 713 C CA . CYS A 1 90 ? -1.145 11.646 -0.907 1.00 39.98 88 CYS A CA 1
ATOM 714 C C . CYS A 1 90 ? 0.079 11.938 -0.062 1.00 41.44 88 CYS A C 1
ATOM 715 O O . CYS A 1 90 ? -0.046 12.304 1.116 1.00 35.05 88 CYS A O 1
ATOM 718 N N . ALA A 1 91 ? 1.269 11.763 -0.647 1.00 39.93 89 ALA A N 1
ATOM 719 C CA . ALA A 1 91 ? 2.504 12.130 0.037 1.00 43.28 89 ALA A CA 1
ATOM 720 C C . ALA A 1 91 ? 2.437 13.569 0.556 1.00 41.48 89 ALA A C 1
ATOM 721 O O . ALA A 1 91 ? 2.739 13.839 1.724 1.00 39.61 89 ALA A O 1
ATOM 723 N N . TRP A 1 92 ? 2.010 14.506 -0.303 1.00 40.66 90 TRP A N 1
ATOM 724 C CA . TRP A 1 92 ? 1.874 15.901 0.118 1.00 44.43 90 TRP A CA 1
ATOM 725 C C . TRP A 1 92 ? 0.885 16.060 1.266 1.00 45.83 90 TRP A C 1
ATOM 726 O O . TRP A 1 92 ? 1.078 16.908 2.145 1.00 45.95 90 TRP A O 1
ATOM 737 N N . LYS A 1 93 ? -0.208 15.295 1.249 1.00 41.86 91 LYS A N 1
ATOM 738 C CA . LYS A 1 93 ? -1.205 15.475 2.288 1.00 42.13 91 LYS A CA 1
ATOM 739 C C . LYS A 1 93 ? -0.805 14.777 3.578 1.00 43.81 91 LYS A C 1
ATOM 740 O O . LYS A 1 93 ? -1.099 15.288 4.663 1.00 41.32 91 LYS A O 1
ATOM 746 N N . LEU A 1 94 ? -0.095 13.649 3.489 1.00 41.50 92 LEU A N 1
ATOM 747 C CA . LEU A 1 94 ? 0.410 13.011 4.698 1.00 43.12 92 LEU A CA 1
ATOM 748 C C . LEU A 1 94 ? 1.401 13.913 5.434 1.00 42.15 92 LEU A C 1
ATOM 749 O O . LEU A 1 94 ? 1.331 14.026 6.657 1.00 40.95 92 LEU A O 1
ATOM 754 N N . VAL A 1 95 ? 2.321 14.572 4.719 1.00 41.38 93 VAL A N 1
ATOM 755 C CA . VAL A 1 95 ? 3.284 15.440 5.400 1.00 43.41 93 VAL A CA 1
ATOM 756 C C . VAL A 1 95 ? 2.578 16.657 5.989 1.00 46.39 93 VAL A C 1
ATOM 757 O O . VAL A 1 95 ? 2.841 17.055 7.132 1.00 43.44 93 VAL A O 1
ATOM 761 N N . ASP A 1 96 ? 1.651 17.247 5.233 1.00 46.82 94 ASP A N 1
ATOM 762 C CA . ASP A 1 96 ? 0.844 18.331 5.778 1.00 47.86 94 ASP A CA 1
ATOM 763 C C . ASP A 1 96 ? 0.145 17.906 7.064 1.00 49.73 94 ASP A C 1
ATOM 764 O O . ASP A 1 96 ? 0.076 18.682 8.030 1.00 45.78 94 ASP A O 1
ATOM 769 N N . PHE A 1 97 ? -0.375 16.675 7.101 1.00 42.53 95 PHE A N 1
ATOM 770 C CA . PHE A 1 97 ? -1.149 16.234 8.259 1.00 44.06 95 PHE A CA 1
ATOM 771 C C . PHE A 1 97 ? -0.250 15.944 9.459 1.00 48.30 95 PHE A C 1
ATOM 772 O O . PHE A 1 97 ? -0.592 16.296 10.594 1.00 50.68 95 PHE A O 1
ATOM 780 N N . ILE A 1 98 ? 0.908 15.323 9.232 1.00 46.71 96 ILE A N 1
ATOM 781 C CA . ILE A 1 98 ? 1.845 15.056 10.324 1.00 45.98 96 ILE A CA 1
ATOM 782 C C . ILE A 1 98 ? 2.345 16.362 10.939 1.00 49.94 96 ILE A C 1
ATOM 783 O O . ILE A 1 98 ? 2.509 16.474 12.164 1.00 53.03 96 ILE A O 1
ATOM 788 N N . GLN A 1 99 ? 2.591 17.370 10.098 1.00 48.45 97 GLN A N 1
ATOM 789 C CA . GLN A 1 99 ? 3.148 18.633 10.575 1.00 54.31 97 GLN A CA 1
ATOM 790 C C . GLN A 1 99 ? 2.201 19.327 11.544 1.00 51.34 97 GLN A C 1
ATOM 791 O O . GLN A 1 99 ? 2.645 19.969 12.503 1.00 46.27 97 GLN A O 1
ATOM 797 N N . ALA A 1 100 ? 0.892 19.211 11.303 1.00 51.06 98 ALA A N 1
ATOM 798 C CA . ALA A 1 100 ? -0.113 19.826 12.157 1.00 52.48 98 ALA A CA 1
ATOM 799 C C . ALA A 1 100 ? -0.415 19.016 13.419 1.00 56.42 98 ALA A C 1
ATOM 800 O O . ALA A 1 100 ? -0.948 19.588 14.373 1.00 56.55 98 ALA A O 1
ATOM 802 N N . HIS A 1 101 ? -0.090 17.719 13.456 1.00 52.57 99 HIS A N 1
ATOM 803 C CA . HIS A 1 101 ? -0.394 16.852 14.601 1.00 55.95 99 HIS A CA 1
ATOM 804 C C . HIS A 1 101 ? 0.910 16.340 15.207 1.00 56.41 99 HIS A C 1
ATOM 805 O O . HIS A 1 101 ? 1.333 15.213 14.940 1.00 53.50 99 HIS A O 1
ATOM 812 N N . ASP A 1 102 ? 1.520 17.154 16.066 1.00 59.90 100 ASP A N 1
ATOM 813 C CA . ASP A 1 102 ? 2.743 16.743 16.748 1.00 62.37 100 ASP A CA 1
ATOM 814 C C . ASP A 1 102 ? 2.525 15.671 17.819 1.00 57.87 100 ASP A C 1
ATOM 815 O O . ASP A 1 102 ? 3.520 15.248 18.419 1.00 57.19 100 ASP A O 1
ATOM 820 N N . HIS A 1 103 ? 1.287 15.240 18.093 1.00 55.58 101 HIS A N 1
ATOM 821 C CA . HIS A 1 103 ? 1.036 14.167 19.057 1.00 58.06 101 HIS A CA 1
ATOM 822 C C . HIS A 1 103 ? 1.027 12.781 18.407 1.00 55.34 101 HIS A C 1
ATOM 823 O O . HIS A 1 103 ? 0.880 11.775 19.115 1.00 58.23 101 HIS A O 1
ATOM 830 N N . LEU A 1 104 ? 1.230 12.707 17.091 1.00 5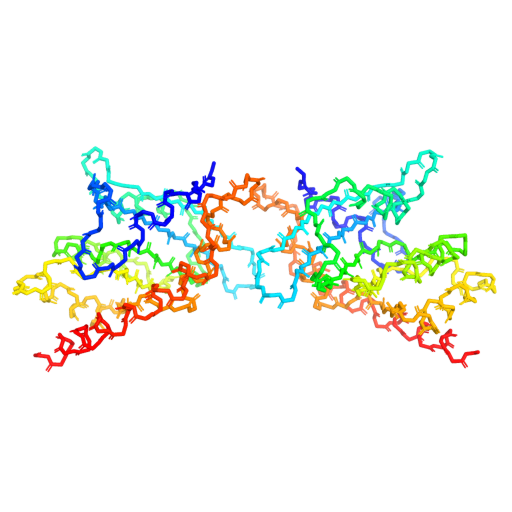1.21 102 LEU A N 1
ATOM 831 C CA . LEU A 1 104 ? 1.202 11.464 16.324 1.00 52.58 102 LEU A CA 1
ATOM 832 C C . LEU A 1 104 ? 2.570 11.191 15.714 1.00 48.07 102 LEU A C 1
ATOM 833 O O . LEU A 1 104 ? 3.182 12.088 15.140 1.00 53.17 102 LEU A O 1
ATOM 838 N N . ASN A 1 105 ? 3.052 9.964 15.827 1.00 52.79 103 ASN A N 1
ATOM 839 C CA . ASN A 1 105 ? 4.275 9.570 15.133 1.00 51.70 103 ASN A CA 1
ATOM 840 C C . ASN A 1 105 ? 3.914 8.505 14.113 1.00 47.87 103 ASN A C 1
ATOM 841 O O . ASN A 1 105 ? 3.642 7.353 14.474 1.00 50.17 103 ASN A O 1
ATOM 846 N N . LEU A 1 106 ? 3.912 8.897 12.844 1.00 48.61 104 LEU A N 1
ATOM 847 C CA . LEU A 1 106 ? 3.465 8.044 11.754 1.00 48.41 104 LEU A CA 1
ATOM 848 C C . LEU A 1 106 ? 4.649 7.430 11.020 1.00 47.64 104 LEU A C 1
ATOM 849 O O . LEU A 1 106 ? 5.660 8.092 10.787 1.00 48.90 104 LEU A O 1
ATOM 854 N N . ARG A 1 107 ? 4.515 6.153 10.662 1.00 45.27 105 ARG A N 1
ATOM 855 C CA . ARG A 1 107 ? 5.461 5.486 9.780 1.00 44.60 105 ARG A CA 1
ATOM 856 C C . ARG A 1 107 ? 4.691 4.581 8.829 1.00 48.53 105 ARG A C 1
ATOM 857 O O . ARG A 1 107 ? 3.695 3.955 9.216 1.00 48.12 105 ARG A O 1
ATOM 865 N N . ILE A 1 108 ? 5.169 4.498 7.591 1.00 41.76 106 ILE A N 1
ATOM 866 C CA . ILE A 1 108 ? 4.445 3.841 6.515 1.00 41.80 106 ILE A CA 1
ATOM 867 C C . ILE A 1 108 ? 5.220 2.613 6.045 1.00 43.45 106 ILE A C 1
ATOM 868 O O . ILE A 1 108 ? 6.456 2.617 6.009 1.00 42.47 106 ILE A O 1
ATOM 873 N N . PHE A 1 109 ? 4.490 1.557 5.692 1.00 45.10 107 PHE A N 1
ATOM 874 C CA . PHE A 1 109 ? 5.078 0.331 5.153 1.00 44.49 107 PHE A CA 1
ATOM 875 C C . PHE A 1 109 ? 4.314 -0.079 3.906 1.00 38.93 107 PHE A C 1
ATOM 876 O O . PHE A 1 109 ? 3.116 -0.367 3.984 1.00 42.30 107 PHE A O 1
ATOM 884 N N . ALA A 1 110 ? 5.004 -0.166 2.778 1.00 35.87 108 ALA A N 1
ATOM 885 C CA . ALA A 1 110 ? 4.365 -0.486 1.514 1.00 37.73 108 ALA A CA 1
ATOM 886 C C . ALA A 1 110 ? 4.729 -1.892 1.045 1.00 38.27 108 ALA A C 1
ATOM 887 O O . ALA A 1 110 ? 5.908 -2.273 1.024 1.00 39.47 108 ALA A O 1
ATOM 889 N N . SER A 1 111 ? 3.718 -2.646 0.617 1.00 38.13 109 SER A N 1
ATOM 890 C CA . SER A 1 111 ? 4.003 -3.961 0.041 1.00 39.79 109 SER A CA 1
ATOM 891 C C . SER A 1 111 ? 4.676 -3.823 -1.314 1.00 38.52 109 SER A C 1
ATOM 892 O O . SER A 1 111 ? 5.661 -4.518 -1.599 1.00 44.71 109 SER A O 1
ATOM 895 N N . ARG A 1 112 ? 4.155 -2.936 -2.165 1.00 39.54 110 ARG A N 1
ATOM 896 C CA . ARG A 1 112 ? 4.726 -2.654 -3.476 1.00 36.62 110 ARG A CA 1
ATOM 897 C C . ARG A 1 112 ? 4.806 -1.151 -3.699 1.00 37.23 110 ARG A C 1
ATOM 898 O O . ARG A 1 112 ? 4.014 -0.386 -3.143 1.00 42.75 110 ARG A O 1
ATOM 906 N N . LEU A 1 113 ? 5.767 -0.746 -4.533 1.00 40.48 111 LEU A N 1
ATOM 907 C CA . LEU A 1 113 ? 6.038 0.657 -4.857 1.00 39.23 111 LEU A CA 1
ATOM 908 C C . LEU A 1 113 ? 5.222 1.068 -6.078 1.00 40.47 111 LEU A C 1
ATOM 909 O O . LEU A 1 113 ? 5.429 0.532 -7.170 1.00 42.95 111 LEU A O 1
ATOM 914 N N . TYR A 1 114 ? 4.326 2.039 -5.903 1.00 38.76 112 TYR A N 1
ATOM 915 C CA . TYR A 1 114 ? 3.341 2.407 -6.920 1.00 36.87 112 TYR A CA 1
ATOM 916 C C . TYR A 1 114 ? 3.958 3.373 -7.923 1.00 40.48 112 TYR A C 1
ATOM 917 O O . TYR A 1 114 ? 4.234 4.535 -7.596 1.00 43.10 112 TYR A O 1
ATOM 926 N N . TYR A 1 115 ? 4.156 2.896 -9.152 1.00 38.21 113 TYR A N 1
ATOM 927 C CA . TYR A 1 115 ? 4.735 3.684 -10.234 1.00 40.74 113 TYR A CA 1
ATOM 928 C C . TYR A 1 115 ? 6.114 4.210 -9.841 1.00 39.47 113 TYR A C 1
ATOM 929 O O . TYR A 1 115 ? 6.423 5.387 -9.988 1.00 37.93 113 TYR A O 1
ATOM 938 N N . HIS A 1 116 ? 6.969 3.313 -9.362 1.00 38.45 114 HIS A N 1
ATOM 939 C CA . HIS A 1 116 ? 8.189 3.792 -8.727 1.00 43.07 114 HIS A CA 1
ATOM 940 C C . HIS A 1 116 ? 9.248 4.285 -9.704 1.00 40.96 114 HIS A C 1
ATOM 941 O O . HIS A 1 116 ? 10.267 4.817 -9.258 1.00 37.57 114 HIS A O 1
ATOM 948 N N . TRP A 1 117 ? 9.051 4.101 -11.006 1.00 43.03 115 TRP A N 1
ATOM 949 C CA . TRP A 1 117 ? 9.988 4.544 -12.029 1.00 39.36 115 TRP A CA 1
ATOM 950 C C . TRP A 1 117 ? 9.755 5.990 -12.425 1.00 43.01 115 TRP A C 1
ATOM 951 O O . TRP A 1 117 ? 10.388 6.471 -13.360 1.00 35.28 115 TRP A O 1
ATOM 962 N N . CYS A 1 118 ? 8.883 6.689 -11.705 1.00 44.62 116 CYS A N 1
ATOM 963 C CA . CYS A 1 118 ? 8.418 8.015 -12.055 1.00 43.71 116 CYS A CA 1
ATOM 964 C C . CYS A 1 118 ? 8.899 9.027 -11.026 1.00 44.41 116 CYS A C 1
ATOM 965 O O . CYS A 1 118 ? 8.857 8.769 -9.815 1.00 42.65 116 CYS A O 1
ATOM 968 N N . LYS A 1 119 ? 9.342 10.182 -11.510 1.00 38.95 117 LYS A N 1
ATOM 969 C CA . LYS A 1 119 ? 9.923 11.161 -10.596 1.00 44.35 117 LYS A CA 1
ATOM 970 C C . LYS A 1 119 ? 8.910 11.684 -9.589 1.00 40.20 117 LYS A C 1
ATOM 971 O O . LYS A 1 119 ? 9.216 11.661 -8.390 1.00 44.61 117 LYS A O 1
ATOM 977 N N . PRO A 1 120 ? 7.695 12.104 -9.968 1.00 40.49 118 PRO A N 1
ATOM 978 C CA . PRO A 1 120 ? 6.794 12.669 -8.951 1.00 43.30 118 PRO A CA 1
ATOM 979 C C . PRO A 1 120 ? 6.453 11.700 -7.835 1.00 43.48 118 PRO A C 1
ATOM 980 O O . PRO A 1 120 ? 6.265 12.135 -6.692 1.00 41.59 118 PRO A O 1
ATOM 984 N N . GLN A 1 121 ? 6.372 10.398 -8.123 1.00 45.33 119 GLN A N 1
ATOM 985 C CA . GLN A 1 121 ? 6.133 9.438 -7.055 1.00 39.07 119 GLN A CA 1
ATOM 986 C C . GLN A 1 121 ? 7.377 9.252 -6.192 1.00 39.23 119 GLN A C 1
ATOM 987 O O . GLN A 1 121 ? 7.269 9.110 -4.968 1.00 38.76 119 GLN A O 1
ATOM 993 N N . GLN A 1 122 ? 8.570 9.258 -6.797 1.00 40.68 120 GLN A N 1
ATOM 994 C CA . GLN A 1 122 ? 9.789 9.094 -6.005 1.00 42.37 120 GLN A CA 1
ATOM 995 C C . GLN A 1 122 ? 10.032 10.304 -5.099 1.00 39.77 120 GLN A C 1
ATOM 996 O O . GLN A 1 122 ? 10.373 10.148 -3.921 1.00 42.84 120 GLN A O 1
ATOM 1002 N N . GLU A 1 123 ? 9.884 11.517 -5.631 1.00 39.09 121 GLU A N 1
ATOM 1003 C CA . GLU A 1 123 ? 10.032 12.697 -4.781 1.00 41.66 121 GLU A CA 1
ATOM 1004 C C . GLU A 1 123 ? 9.067 12.653 -3.614 1.00 42.05 121 GLU A C 1
ATOM 1005 O O . GLU A 1 123 ? 9.431 13.008 -2.490 1.00 41.95 121 GLU A O 1
ATOM 1011 N N . GLY A 1 124 ? 7.839 12.191 -3.856 1.00 41.36 122 GLY A N 1
ATOM 1012 C CA . GLY A 1 124 ? 6.891 12.056 -2.763 1.00 35.13 122 GLY A CA 1
ATOM 1013 C C . GLY A 1 124 ? 7.371 11.110 -1.679 1.00 37.76 122 GLY A C 1
ATOM 1014 O O . GLY A 1 124 ? 7.114 11.330 -0.495 1.00 36.63 122 GLY A O 1
ATOM 1015 N N . LEU A 1 125 ? 8.044 10.015 -2.066 1.00 39.94 123 LEU A N 1
ATOM 1016 C CA . LEU A 1 125 ? 8.580 9.117 -1.043 1.00 40.22 123 LEU A CA 1
ATOM 1017 C C . LEU A 1 125 ? 9.759 9.763 -0.326 1.00 39.34 123 LEU A C 1
ATOM 1018 O O . LEU A 1 125 ? 9.839 9.739 0.906 1.00 41.14 123 LEU A O 1
ATOM 1023 N N . ARG A 1 126 ? 10.679 10.357 -1.087 1.00 41.56 124 ARG A N 1
ATOM 1024 C CA . ARG A 1 126 ? 11.781 11.088 -0.478 1.00 43.11 124 ARG A CA 1
ATOM 1025 C C . ARG A 1 126 ? 11.255 12.136 0.480 1.00 42.85 124 ARG A C 1
ATOM 1026 O O . ARG A 1 126 ? 11.808 12.326 1.569 1.00 46.25 124 ARG A O 1
ATOM 1034 N N . LEU A 1 127 ? 10.158 12.799 0.097 1.00 46.08 125 LEU A N 1
ATOM 1035 C CA . LEU A 1 127 ? 9.579 13.851 0.929 1.00 41.68 125 LEU A CA 1
ATOM 1036 C C . LEU A 1 127 ? 9.096 13.298 2.260 1.00 40.93 125 LEU A C 1
ATOM 1037 O O . LEU A 1 127 ? 9.364 13.886 3.311 1.00 45.61 125 LEU A O 1
ATOM 1042 N N . LEU A 1 128 ? 8.398 12.155 2.245 1.00 41.12 126 LEU A N 1
ATOM 1043 C CA . LEU A 1 128 ? 7.942 11.556 3.502 1.00 42.11 126 LEU A CA 1
ATOM 1044 C C . LEU A 1 128 ? 9.115 11.237 4.412 1.00 41.89 126 LEU A C 1
ATOM 1045 O O . LEU A 1 128 ? 9.118 11.590 5.594 1.00 44.10 126 LEU A O 1
ATOM 1050 N N . CYS A 1 129 ? 10.114 10.549 3.875 1.00 42.81 127 CYS A N 1
ATOM 1051 C CA . CYS A 1 129 ? 11.275 10.182 4.665 1.00 42.53 127 CYS A CA 1
ATOM 1052 C C . CYS A 1 129 ? 11.974 11.397 5.231 1.00 42.66 127 CYS A C 1
ATOM 1053 O O . CYS A 1 129 ? 12.587 11.309 6.297 1.00 40.13 127 CYS A O 1
ATOM 1056 N N . GLY A 1 130 ? 11.919 12.525 4.521 1.00 45.76 128 GLY A N 1
ATOM 1057 C CA . GLY A 1 130 ? 12.510 13.769 4.958 1.00 44.86 128 GLY A CA 1
ATOM 1058 C C . GLY A 1 130 ? 11.600 14.646 5.783 1.00 46.45 128 GLY A C 1
ATOM 1059 O O . GLY A 1 130 ? 11.987 15.761 6.146 1.00 46.27 128 GLY A O 1
ATOM 1060 N N . SER A 1 131 ? 10.397 14.170 6.094 1.00 45.92 129 SER A N 1
ATOM 1061 C CA . SER A 1 131 ? 9.401 14.918 6.850 1.00 42.83 129 SER A CA 1
ATOM 1062 C C . SER A 1 131 ? 8.845 14.074 7.996 1.00 43.95 129 SER A C 1
ATOM 1063 O O . SER A 1 131 ? 7.632 14.044 8.248 1.00 42.01 129 SER A O 1
ATOM 1066 N N . GLN A 1 132 ? 9.729 13.374 8.703 1.00 40.67 130 GLN A N 1
ATOM 1067 C CA . GLN A 1 132 ? 9.362 12.590 9.878 1.00 47.84 130 GLN A CA 1
ATOM 1068 C C . GLN A 1 132 ? 8.323 11.518 9.569 1.00 49.30 130 GLN A C 1
ATOM 1069 O O . GLN A 1 132 ? 7.634 11.043 10.483 1.00 49.37 130 GLN A O 1
ATOM 1075 N N . VAL A 1 133 ? 8.190 11.116 8.302 1.00 45.76 131 VAL A N 1
ATOM 1076 C CA . VAL A 1 133 ? 7.299 10.009 7.950 1.00 44.21 131 VAL A CA 1
ATOM 1077 C C . VAL A 1 133 ? 8.123 8.912 7.285 1.00 45.09 131 VAL A C 1
ATOM 1078 O O . VAL A 1 133 ? 8.204 8.837 6.048 1.00 45.52 131 VAL A O 1
ATOM 1082 N N . PRO A 1 134 ? 8.742 8.046 8.078 1.00 46.02 132 PRO A N 1
ATOM 1083 C CA . PRO A 1 134 ? 9.519 6.926 7.517 1.00 46.11 132 PRO A CA 1
ATOM 1084 C C . PRO A 1 134 ? 8.693 6.066 6.567 1.00 42.04 132 PRO A C 1
ATOM 1085 O O . PRO A 1 134 ? 7.595 5.613 6.899 1.00 45.98 132 PRO A O 1
ATOM 1089 N N . VAL A 1 135 ? 9.237 5.825 5.385 1.00 42.52 133 VAL A N 1
ATOM 1090 C CA . VAL A 1 135 ? 8.695 4.835 4.459 1.00 42.97 133 VAL A CA 1
ATOM 1091 C C . VAL A 1 135 ? 9.677 3.673 4.373 1.00 42.57 133 VAL A C 1
ATOM 1092 O O . VAL A 1 135 ? 10.858 3.873 4.063 1.00 42.19 133 VAL A O 1
ATOM 1096 N N . GLU A 1 136 ? 9.186 2.464 4.652 1.00 43.10 134 GLU A N 1
ATOM 1097 C CA . GLU A 1 136 ? 9.904 1.215 4.424 1.00 43.41 134 GLU A CA 1
ATOM 1098 C C . GLU A 1 136 ? 9.054 0.284 3.555 1.00 41.35 134 GLU A C 1
ATOM 1099 O O . GLU A 1 136 ? 7.848 0.479 3.380 1.00 40.39 134 GLU A O 1
ATOM 1105 N N . VAL A 1 137 ? 9.692 -0.743 3.007 1.00 42.75 135 VAL A N 1
ATOM 1106 C CA . VAL A 1 137 ? 8.984 -1.823 2.319 1.00 42.40 135 VAL A CA 1
ATOM 1107 C C . VAL A 1 137 ? 8.651 -2.913 3.337 1.00 42.04 135 VAL A C 1
ATOM 1108 O O . VAL A 1 137 ? 9.505 -3.286 4.152 1.00 41.96 135 VAL A O 1
ATOM 1112 N N . MET A 1 138 ? 7.399 -3.398 3.313 1.00 38.69 136 MET A N 1
ATOM 1113 C CA . MET A 1 138 ? 6.961 -4.459 4.220 1.00 35.08 136 MET A CA 1
ATOM 1114 C C . MET A 1 138 ? 7.870 -5.669 4.099 1.00 40.76 136 MET A C 1
ATOM 1115 O O . MET A 1 138 ? 8.153 -6.138 2.990 1.00 38.28 136 MET A O 1
ATOM 1120 N N . GLY A 1 139 ? 8.298 -6.188 5.247 1.00 41.54 137 GLY A N 1
ATOM 1121 C CA . GLY A 1 139 ? 9.087 -7.403 5.281 1.00 45.96 137 GLY A CA 1
ATOM 1122 C C . GLY A 1 139 ? 8.361 -8.525 5.989 1.00 44.91 137 GLY A C 1
ATOM 1123 O O . GLY A 1 139 ? 7.188 -8.380 6.344 1.00 44.37 137 GLY A O 1
ATOM 1124 N N . LEU A 1 140 ? 9.042 -9.647 6.197 1.00 44.39 138 LEU A N 1
ATOM 1125 C CA . LEU A 1 140 ? 8.447 -10.739 6.964 1.00 46.65 138 LEU A CA 1
ATOM 1126 C C . LEU A 1 140 ? 7.830 -10.263 8.272 1.00 45.81 138 LEU A C 1
ATOM 1127 O O . LEU A 1 140 ? 6.683 -10.646 8.556 1.00 46.06 138 LEU A O 1
ATOM 1132 N N . PRO A 1 141 ? 8.482 -9.420 9.082 1.00 45.53 139 PRO A N 1
ATOM 1133 C CA . PRO A 1 141 ? 7.806 -8.961 10.313 1.00 42.83 139 PRO A CA 1
ATOM 1134 C C . PRO A 1 141 ? 6.491 -8.253 10.033 1.00 44.93 139 PRO A C 1
ATOM 1135 O O . PRO A 1 141 ? 5.474 -8.544 10.681 1.00 42.36 139 PRO A O 1
ATOM 1139 N N . GLU A 1 142 ? 6.473 -7.355 9.044 1.00 42.38 140 GLU A N 1
ATOM 1140 C CA . GLU A 1 142 ? 5.265 -6.583 8.783 1.00 37.00 140 GLU A CA 1
ATOM 1141 C C . GLU A 1 142 ? 4.176 -7.441 8.154 1.00 40.79 140 GLU A C 1
ATOM 1142 O O . GLU A 1 142 ? 3.000 -7.331 8.528 1.00 35.94 140 GLU A O 1
ATOM 1148 N N . PHE A 1 143 ? 4.544 -8.308 7.198 1.00 41.29 141 PHE A N 1
ATOM 1149 C CA . PHE A 1 143 ? 3.582 -9.284 6.696 1.00 42.99 141 PHE A CA 1
ATOM 1150 C C . PHE A 1 143 ? 3.062 -10.178 7.818 1.00 40.14 141 PHE A C 1
ATOM 1151 O O . PHE A 1 143 ? 1.855 -10.429 7.906 1.00 41.20 141 PHE A O 1
ATOM 1159 N N . ASN A 1 144 ? 3.959 -10.676 8.673 1.00 45.20 142 ASN A N 1
ATOM 1160 C CA . ASN A 1 144 ? 3.543 -11.450 9.847 1.00 45.40 142 ASN A CA 1
ATOM 1161 C C . ASN A 1 144 ? 2.514 -10.678 10.656 1.00 49.29 142 ASN A C 1
ATOM 1162 O O . ASN A 1 144 ? 1.423 -11.181 10.966 1.00 47.39 142 ASN A O 1
ATOM 1167 N N . ASP A 1 145 ? 2.873 -9.441 11.008 1.00 48.41 143 ASP A N 1
ATOM 1168 C CA . ASP A 1 145 ? 2.038 -8.584 11.836 1.00 48.41 143 ASP A CA 1
ATOM 1169 C C . ASP A 1 145 ? 0.645 -8.463 11.250 1.00 48.20 143 ASP A C 1
ATOM 1170 O O . ASP A 1 145 ? -0.358 -8.659 11.943 1.00 45.14 143 ASP A O 1
ATOM 1175 N N . CYS A 1 146 ? 0.581 -8.178 9.947 1.00 50.08 144 CYS A N 1
ATOM 1176 C CA . CYS A 1 146 ? -0.672 -7.819 9.295 1.00 48.81 144 CYS A CA 1
ATOM 1177 C C . CYS A 1 146 ? -1.578 -9.028 9.108 1.00 47.06 144 CYS A C 1
ATOM 1178 O O . CYS A 1 146 ? -2.801 -8.920 9.250 1.00 48.19 144 CYS A O 1
ATOM 1181 N N . TRP A 1 147 ? -1.005 -10.172 8.736 1.00 45.60 145 TRP A N 1
ATOM 1182 C CA . TRP A 1 147 ? -1.766 -11.423 8.755 1.00 49.26 145 TRP A CA 1
ATOM 1183 C C . TRP A 1 147 ? -2.349 -11.680 10.144 1.00 48.68 145 TRP A C 1
ATOM 1184 O O . TRP A 1 147 ? -3.554 -11.926 10.303 1.00 49.26 145 TRP A O 1
ATOM 1195 N N . GLU A 1 148 ? -1.517 -11.610 11.175 1.00 44.86 146 GLU A N 1
ATOM 1196 C CA . GLU A 1 148 ? -2.003 -12.082 12.469 1.00 50.17 146 GLU A CA 1
ATOM 1197 C C . GLU A 1 148 ? -3.147 -11.214 12.993 1.00 54.79 146 GLU A C 1
ATOM 1198 O O . GLU A 1 148 ? -4.164 -11.742 13.458 1.00 57.33 146 GLU A O 1
ATOM 1204 N N . ASN A 1 149 ? -3.036 -9.888 12.882 1.00 47.17 147 ASN A N 1
ATOM 1205 C CA . ASN A 1 149 ? -4.006 -9.025 13.550 1.00 52.11 147 ASN A CA 1
ATOM 1206 C C . ASN A 1 149 ? -5.177 -8.584 12.677 1.00 53.00 147 ASN A C 1
ATOM 1207 O O . ASN A 1 149 ? -6.138 -8.019 13.216 1.00 53.63 147 ASN A O 1
ATOM 1212 N N . PHE A 1 150 ? -5.123 -8.783 11.355 1.00 48.84 148 PHE A N 1
ATOM 1213 C CA . PHE A 1 150 ? -6.059 -8.109 10.461 1.00 51.90 148 PHE A CA 1
ATOM 1214 C C . PHE A 1 150 ? -6.935 -9.029 9.615 1.00 50.24 148 PHE A C 1
ATOM 1215 O O . PHE A 1 150 ? -7.787 -8.526 8.876 1.00 54.34 148 PHE A O 1
ATOM 1223 N N . VAL A 1 151 ? -6.765 -10.346 9.672 1.00 54.14 149 VAL A N 1
ATOM 1224 C CA . VAL A 1 151 ? -7.582 -11.244 8.862 1.00 55.59 149 VAL A CA 1
ATOM 1225 C C . VAL A 1 151 ? -8.144 -12.365 9.729 1.00 56.55 149 VAL A C 1
ATOM 1226 O O . VAL A 1 151 ? -7.484 -12.852 10.655 1.00 57.52 149 VAL A O 1
ATOM 1230 N N . ASP A 1 152 ? -9.390 -12.739 9.440 1.00 57.38 150 ASP A N 1
ATOM 1231 C CA . ASP A 1 152 ? -10.091 -13.783 10.176 1.00 56.05 150 ASP A CA 1
ATOM 1232 C C . ASP A 1 152 ? -9.500 -15.157 9.876 1.00 57.61 150 ASP A C 1
ATOM 1233 O O . ASP A 1 152 ? -9.266 -15.505 8.712 1.00 53.57 150 ASP A O 1
ATOM 1238 N N . HIS A 1 153 ? -9.269 -15.943 10.928 1.00 59.10 151 HIS A N 1
ATOM 1239 C CA . HIS A 1 153 ? -8.659 -17.263 10.811 1.00 60.73 151 HIS A CA 1
ATOM 1240 C C . HIS A 1 153 ? -9.617 -18.383 11.217 1.00 60.06 151 HIS A C 1
ATOM 1241 O O . HIS A 1 153 ? -9.187 -19.420 11.723 1.00 61.71 151 HIS A O 1
ATOM 1248 N N . GLU A 1 154 ? -10.919 -18.188 11.005 1.00 62.98 152 GLU A N 1
ATOM 1249 C CA . GLU A 1 154 ? -11.888 -19.241 11.289 1.00 59.83 152 GLU A CA 1
ATOM 1250 C C . GLU A 1 154 ? -11.992 -20.204 10.121 1.00 63.53 152 GLU A C 1
ATOM 1251 O O . GLU A 1 154 ? -11.906 -21.422 10.294 1.00 63.27 152 GLU A O 1
ATOM 1257 N N . LYS A 1 155 ? -12.178 -19.666 8.923 1.00 66.27 153 LYS A N 1
ATOM 1258 C CA . LYS A 1 155 ? -12.433 -20.502 7.771 1.00 63.74 153 LYS A CA 1
ATOM 1259 C C . LYS A 1 155 ? -11.206 -21.350 7.434 1.00 62.54 153 LYS A C 1
ATOM 1260 O O . LYS A 1 155 ? -10.067 -20.951 7.705 1.00 59.29 153 LYS A O 1
ATOM 1266 N N . PRO A 1 156 ? -11.419 -22.537 6.867 1.00 59.28 154 PRO A N 1
ATOM 1267 C CA . PRO A 1 156 ? -10.292 -23.323 6.361 1.00 52.55 154 PRO A CA 1
ATOM 1268 C C . PRO A 1 156 ? -9.744 -22.693 5.100 1.00 59.63 154 PRO A C 1
ATOM 1269 O O . PRO A 1 156 ? -10.491 -22.261 4.217 1.00 62.15 154 PRO A O 1
ATOM 1273 N N . LEU A 1 157 ? -8.427 -22.645 5.015 1.00 56.24 155 LEU A N 1
ATOM 1274 C CA . LEU A 1 157 ? -7.791 -21.965 3.907 1.00 49.51 155 LEU A CA 1
ATOM 1275 C C . LEU A 1 157 ? -7.523 -22.933 2.758 1.00 55.57 155 LEU A C 1
ATOM 1276 O O . LEU A 1 157 ? -7.262 -24.128 2.961 1.00 51.19 155 LEU A O 1
ATOM 1280 N N . SER A 1 158 ? -7.647 -22.409 1.542 1.00 50.37 156 SER A N 1
ATOM 1281 C CA . SER A 1 158 ? -7.333 -23.139 0.332 1.00 47.57 156 SER A CA 1
ATOM 1282 C C . SER A 1 158 ? -5.850 -23.087 0.007 1.00 52.10 156 SER A C 1
ATOM 1283 O O . SER A 1 158 ? -5.440 -23.549 -1.071 1.00 52.65 156 SER A O 1
ATOM 1286 N N . PHE A 1 159 ? -5.038 -22.561 0.925 1.00 45.15 157 PHE A N 1
ATOM 1287 C CA . PHE A 1 159 ? -3.602 -22.440 0.712 1.00 49.09 157 PHE A CA 1
ATOM 1288 C C . PHE A 1 159 ? -2.896 -22.438 2.064 1.00 45.65 157 PHE A C 1
ATOM 1289 O O . PHE A 1 159 ? -3.522 -22.284 3.114 1.00 43.95 157 PHE A O 1
ATOM 1297 N N . ASP A 1 160 ? -1.560 -22.555 2.023 1.00 46.51 158 ASP A N 1
ATOM 1298 C CA . ASP A 1 160 ? -0.768 -22.724 3.237 1.00 48.33 158 ASP A CA 1
ATOM 1299 C C . ASP A 1 160 ? -0.177 -21.377 3.618 1.00 49.90 158 ASP A C 1
ATOM 1300 O O . ASP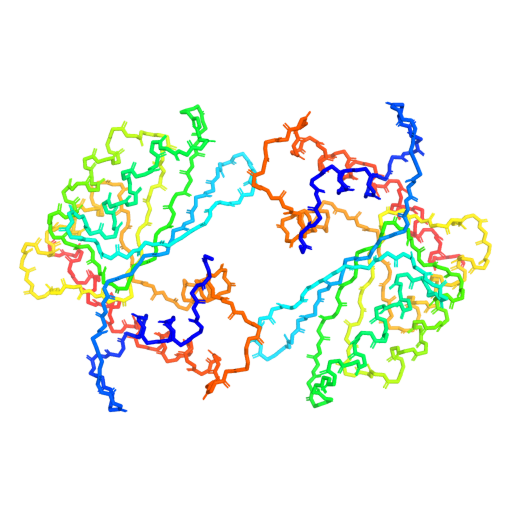 A 1 160 ? 0.710 -20.889 2.909 1.00 46.73 158 ASP A O 1
ATOM 1305 N N . PRO A 1 161 ? -0.624 -20.734 4.707 1.00 47.94 159 PRO A N 1
ATOM 1306 C CA . PRO A 1 161 ? -0.195 -19.351 4.961 1.00 46.14 159 PRO A CA 1
ATOM 1307 C C . PRO A 1 161 ? 1.283 -19.236 5.246 1.00 50.39 159 PRO A C 1
ATOM 1308 O O . PRO A 1 161 ? 1.843 -18.151 5.066 1.00 47.34 159 PRO A O 1
ATOM 1312 N N . CYS A 1 162 ? 1.940 -20.311 5.694 1.00 49.24 160 CYS A N 1
ATOM 1313 C CA . CYS A 1 162 ? 3.376 -20.208 5.927 1.00 46.39 160 CYS A CA 1
ATOM 1314 C C . CYS A 1 162 ? 4.132 -20.061 4.613 1.00 47.79 160 CYS A C 1
ATOM 1315 O O . CYS A 1 162 ? 5.039 -19.229 4.505 1.00 49.53 160 CYS A O 1
ATOM 1318 N N . LYS A 1 163 ? 3.789 -20.864 3.603 1.00 49.46 161 LYS A N 1
ATOM 1319 C CA . LYS A 1 163 ? 4.471 -20.722 2.320 1.00 47.66 161 LYS A CA 1
ATOM 1320 C C . LYS A 1 163 ? 4.128 -19.392 1.659 1.00 45.87 161 LYS A C 1
ATOM 1321 O O . LYS A 1 163 ? 4.943 -18.845 0.912 1.00 45.30 161 LYS A O 1
ATOM 1327 N N . MET A 1 164 ? 2.927 -18.866 1.906 1.00 46.49 162 MET A N 1
ATOM 1328 C CA . MET A 1 164 ? 2.559 -17.587 1.311 1.00 49.59 162 MET A CA 1
ATOM 1329 C C . MET A 1 164 ? 3.409 -16.456 1.874 1.00 45.85 162 MET A C 1
ATOM 1330 O O . MET A 1 164 ? 4.027 -15.701 1.117 1.00 44.97 162 MET A O 1
ATOM 1335 N N . LEU A 1 165 ? 3.483 -16.345 3.202 1.00 41.18 163 LEU A N 1
ATOM 1336 C CA . LEU A 1 165 ? 4.353 -15.349 3.812 1.00 40.22 163 LEU A CA 1
ATOM 1337 C C . LEU A 1 165 ? 5.818 -15.560 3.440 1.00 45.30 163 LEU A C 1
ATOM 1338 O O . LEU A 1 165 ? 6.578 -14.591 3.318 1.00 47.11 163 LEU A O 1
ATOM 1343 N N . GLU A 1 166 ? 6.241 -16.813 3.256 1.00 43.65 164 GLU A N 1
ATOM 1344 C CA . GLU A 1 166 ? 7.621 -17.071 2.852 1.00 42.50 164 GLU A CA 1
ATOM 1345 C C . GLU A 1 166 ? 7.923 -16.412 1.519 1.00 45.26 164 GLU A C 1
ATOM 1346 O O . GLU A 1 166 ? 8.995 -15.827 1.333 1.00 45.39 164 GLU A O 1
ATOM 1352 N N . GLU A 1 167 ? 7.007 -16.540 0.556 1.00 41.95 165 GLU A N 1
ATOM 1353 C CA . GLU A 1 167 ? 7.248 -15.933 -0.744 1.00 45.52 165 GLU A CA 1
ATOM 1354 C C . GLU A 1 167 ? 7.151 -14.409 -0.646 1.00 43.43 165 GLU A C 1
ATOM 1355 O O . GLU A 1 167 ? 7.990 -13.690 -1.199 1.00 43.03 165 GLU A O 1
ATOM 1361 N N . LEU A 1 168 ? 6.155 -13.905 0.086 1.00 43.38 166 LEU A N 1
ATOM 1362 C CA . LEU A 1 168 ? 6.098 -12.472 0.381 1.00 43.26 166 LEU A CA 1
ATOM 1363 C C . LEU A 1 168 ? 7.445 -11.960 0.877 1.00 42.30 166 LEU A C 1
ATOM 1364 O O . LEU A 1 168 ? 7.999 -11.005 0.326 1.00 43.72 166 LEU A O 1
ATOM 1369 N N . ASP A 1 169 ? 8.006 -12.609 1.901 1.00 44.55 167 ASP A N 1
ATOM 1370 C CA . ASP A 1 169 ? 9.322 -12.214 2.398 1.00 44.87 167 ASP A CA 1
ATOM 1371 C C . ASP A 1 169 ? 10.374 -12.288 1.299 1.00 44.34 167 ASP A C 1
ATOM 1372 O O . ASP A 1 169 ? 11.196 -11.378 1.153 1.00 44.11 167 ASP A O 1
ATOM 1377 N N . LYS A 1 170 ? 10.380 -13.379 0.521 1.00 45.64 168 LYS A N 1
ATOM 1378 C CA . LYS A 1 170 ? 11.383 -13.510 -0.526 1.00 40.81 168 LYS A CA 1
ATOM 1379 C C . LYS A 1 170 ? 11.213 -12.423 -1.578 1.00 41.90 168 LYS A C 1
ATOM 1380 O O . LYS A 1 170 ? 12.197 -11.863 -2.068 1.00 43.46 168 LYS A O 1
ATOM 1386 N N . ASN A 1 171 ? 9.970 -12.112 -1.942 1.00 39.77 169 ASN A N 1
ATOM 1387 C CA . ASN A 1 171 ? 9.739 -11.120 -2.983 1.00 43.63 169 ASN A CA 1
ATOM 1388 C C . ASN A 1 171 ? 10.073 -9.701 -2.510 1.00 42.87 169 ASN A C 1
ATOM 1389 O O . ASN A 1 171 ? 10.473 -8.861 -3.317 1.00 52.67 169 ASN A O 1
ATOM 1394 N N . SER A 1 172 ? 9.925 -9.413 -1.228 1.00 39.15 170 SER A N 1
ATOM 1395 C CA . SER A 1 172 ? 10.179 -8.067 -0.737 1.00 45.08 170 SER A CA 1
ATOM 1396 C C . SER A 1 172 ? 11.642 -7.668 -0.806 1.00 44.58 170 SER A C 1
ATOM 1397 O O . SER A 1 172 ? 11.946 -6.492 -0.576 1.00 46.49 170 SER A O 1
ATOM 1400 N N . ARG A 1 173 ? 12.556 -8.601 -1.080 1.00 41.39 171 ARG A N 1
ATOM 1401 C CA . ARG A 1 173 ? 13.970 -8.237 -1.046 1.00 43.79 171 ARG A CA 1
ATOM 1402 C C . ARG A 1 173 ? 14.322 -7.290 -2.187 1.00 44.48 171 ARG A C 1
ATOM 1403 O O . ARG A 1 173 ? 14.932 -6.235 -1.967 1.00 46.18 171 ARG A O 1
ATOM 1411 N N . ALA A 1 174 ? 13.949 -7.649 -3.415 1.00 40.40 172 ALA A N 1
ATOM 1412 C CA . ALA A 1 174 ? 14.242 -6.783 -4.546 1.00 44.16 172 ALA A CA 1
ATOM 1413 C C . ALA A 1 174 ? 13.520 -5.449 -4.411 1.00 44.74 172 ALA A C 1
ATOM 1414 O O . ALA A 1 174 ? 14.083 -4.398 -4.724 1.00 48.43 172 ALA A O 1
ATOM 1416 N N . ILE A 1 175 ? 12.275 -5.480 -3.937 1.00 46.20 173 ILE A N 1
ATOM 1417 C CA . ILE A 1 175 ? 11.493 -4.261 -3.759 1.00 42.42 173 ILE A CA 1
ATOM 1418 C C . ILE A 1 175 ? 12.124 -3.364 -2.707 1.00 41.40 173 ILE A C 1
ATOM 1419 O O . ILE A 1 175 ? 12.075 -2.136 -2.812 1.00 45.15 173 ILE A O 1
ATOM 1424 N N . LYS A 1 176 ? 12.706 -3.954 -1.662 1.00 45.79 174 LYS A N 1
ATOM 1425 C CA . LYS A 1 176 ? 13.426 -3.141 -0.683 1.00 46.00 174 LYS A CA 1
ATOM 1426 C C . LYS A 1 176 ? 14.624 -2.460 -1.328 1.00 44.91 174 LYS A C 1
ATOM 1427 O O . LYS A 1 176 ? 14.883 -1.276 -1.080 1.00 41.09 174 LYS A O 1
ATOM 1433 N N . ARG A 1 177 ? 15.350 -3.193 -2.183 1.00 44.41 175 ARG A N 1
ATOM 1434 C CA . ARG A 1 177 ? 16.504 -2.632 -2.876 1.00 42.61 175 ARG A CA 1
ATOM 1435 C C . ARG A 1 177 ? 16.106 -1.458 -3.756 1.00 44.59 175 ARG A C 1
ATOM 1436 O O . ARG A 1 177 ? 16.880 -0.507 -3.915 1.00 43.97 175 ARG A O 1
ATOM 1444 N N . ARG A 1 178 ? 14.916 -1.525 -4.355 1.00 43.29 176 ARG A N 1
ATOM 1445 C CA . ARG A 1 178 ? 14.429 -0.437 -5.189 1.00 42.14 176 ARG A CA 1
ATOM 1446 C C . ARG A 1 178 ? 14.105 0.805 -4.350 1.00 42.60 176 ARG A C 1
ATOM 1447 O O . ARG A 1 178 ? 14.460 1.929 -4.726 1.00 43.91 176 ARG A O 1
ATOM 1455 N N . LEU A 1 179 ? 13.458 0.628 -3.200 1.00 41.98 177 LEU A N 1
ATOM 1456 C CA . LEU A 1 179 ? 13.173 1.788 -2.362 1.00 43.93 177 LEU A CA 1
ATOM 1457 C C . LEU A 1 179 ? 14.457 2.456 -1.883 1.00 42.16 177 LEU A C 1
ATOM 1458 O O . LEU A 1 179 ? 14.567 3.687 -1.911 1.00 44.30 177 LEU A O 1
ATOM 1463 N N . GLU A 1 180 ? 15.460 1.669 -1.490 1.00 41.87 178 GLU A N 1
ATOM 1464 C CA . GLU A 1 180 ? 16.711 2.268 -1.032 1.00 41.13 178 GLU A CA 1
ATOM 1465 C C . GLU A 1 180 ? 17.355 3.133 -2.108 1.00 43.97 178 GLU A C 1
ATOM 1466 O O . GLU A 1 180 ? 17.818 4.243 -1.821 1.00 47.06 178 GLU A O 1
ATOM 1472 N N . ARG A 1 181 ? 17.392 2.653 -3.355 1.00 43.76 179 ARG A N 1
ATOM 1473 C CA . ARG A 1 181 ? 17.936 3.469 -4.438 1.00 45.21 179 ARG A CA 1
ATOM 1474 C C . ARG A 1 181 ? 17.164 4.775 -4.574 1.00 47.47 179 ARG A C 1
ATOM 1475 O O . ARG A 1 181 ? 17.758 5.851 -4.694 1.00 51.17 179 ARG A O 1
ATOM 1483 N N . ILE A 1 182 ? 15.831 4.701 -4.558 1.00 48.02 180 ILE A N 1
ATOM 1484 C CA . ILE A 1 182 ? 15.016 5.912 -4.638 1.00 44.48 180 ILE A CA 1
ATOM 1485 C C . ILE A 1 182 ? 15.362 6.873 -3.507 1.00 45.43 180 ILE A C 1
ATOM 1486 O O . ILE A 1 182 ? 15.535 8.075 -3.729 1.00 48.60 180 ILE A O 1
ATOM 1491 N N . LYS A 1 183 ? 15.501 6.360 -2.290 1.00 47.99 181 LYS A N 1
ATOM 1492 C CA . LYS A 1 183 ? 15.824 7.208 -1.149 1.00 47.10 181 LYS A CA 1
ATOM 1493 C C . LYS A 1 183 ? 17.205 7.836 -1.248 1.00 46.89 181 LYS A C 1
ATOM 1494 O O . LYS A 1 183 ? 17.503 8.740 -0.466 1.00 49.31 181 LYS A O 1
ATOM 1500 N N . GLN A 1 184 ? 18.052 7.381 -2.162 1.00 45.59 182 GLN A N 1
ATOM 1501 C CA . GLN A 1 184 ? 19.401 7.909 -2.265 1.00 47.77 182 GLN A CA 1
ATOM 1502 C C . GLN A 1 184 ? 19.538 9.001 -3.311 1.00 52.90 182 GLN A C 1
ATOM 1503 O O . GLN A 1 184 ? 20.467 9.806 -3.215 1.00 56.62 182 GLN A O 1
ATOM 1509 N N . SER A 1 185 ? 18.649 9.046 -4.300 1.00 50.77 183 SER A N 1
ATOM 1510 C CA . SER A 1 185 ? 18.681 10.084 -5.324 1.00 53.96 183 SER A CA 1
ATOM 1511 C C . SER A 1 185 ? 18.335 11.440 -4.730 1.00 49.76 183 SER A C 1
ATOM 1512 O O . SER A 1 185 ? 18.000 11.521 -3.545 1.00 51.52 183 SER A O 1
ATOM 1515 N N . ALA B 1 4 ? -18.428 -12.501 22.115 1.00 69.79 2 ALA B N 1
ATOM 1516 C CA . ALA B 1 4 ? -17.256 -13.365 22.214 1.00 72.05 2 ALA B CA 1
ATOM 1517 C C . ALA B 1 4 ? -16.307 -12.858 23.291 1.00 69.91 2 ALA B C 1
ATOM 1518 O O . ALA B 1 4 ? -15.731 -13.639 24.041 1.00 68.48 2 ALA B O 1
ATOM 1520 N N . LEU B 1 5 ? -16.154 -11.540 23.365 1.00 67.47 3 LEU B N 1
ATOM 1521 C CA . LEU B 1 5 ? -15.166 -10.925 24.240 1.00 68.76 3 LEU B CA 1
ATOM 1522 C C . LEU B 1 5 ? -15.736 -10.704 25.636 1.00 66.35 3 LEU B C 1
ATOM 1523 O O . LEU B 1 5 ? -16.879 -10.259 25.783 1.00 71.81 3 LEU B O 1
ATOM 1528 N N . LEU B 1 6 ? -14.936 -11.015 26.655 1.00 61.11 4 LEU B N 1
ATOM 1529 C CA . LEU B 1 6 ? -15.287 -10.639 28.019 1.00 58.74 4 LEU B CA 1
ATOM 1530 C C . LEU B 1 6 ? -15.421 -9.122 28.131 1.00 60.39 4 LEU B C 1
ATOM 1531 O O . LEU B 1 6 ? -14.688 -8.364 27.486 1.00 60.89 4 LEU B O 1
ATOM 1536 N N . THR B 1 7 ? -16.355 -8.675 28.963 1.00 59.80 5 THR B N 1
ATOM 1537 C CA . THR B 1 7 ? -16.431 -7.254 29.260 1.00 57.55 5 THR B CA 1
ATOM 1538 C C . THR B 1 7 ? -15.288 -6.858 30.183 1.00 57.13 5 THR B C 1
ATOM 1539 O O . THR B 1 7 ? -14.838 -7.639 31.026 1.00 54.98 5 THR B O 1
ATOM 1543 N N . ALA B 1 8 ? -14.824 -5.619 30.021 1.00 55.50 6 ALA B N 1
ATOM 1544 C CA . ALA B 1 8 ? -13.706 -5.144 30.826 1.00 56.29 6 ALA B CA 1
ATOM 1545 C C . ALA B 1 8 ? -14.028 -5.173 32.312 1.00 52.93 6 ALA B C 1
ATOM 1546 O O . ALA B 1 8 ? -13.121 -5.324 33.141 1.00 51.52 6 ALA B O 1
ATOM 1548 N N . GLU B 1 9 ? -15.302 -5.017 32.672 1.00 51.82 7 GLU B N 1
ATOM 1549 C CA . GLU B 1 9 ? -15.669 -5.127 34.078 1.00 53.88 7 GLU B CA 1
ATOM 1550 C C . GLU B 1 9 ? -15.624 -6.582 34.534 1.00 52.63 7 GLU B C 1
ATOM 1551 O O . GLU B 1 9 ? -15.231 -6.865 35.670 1.00 51.57 7 GLU B O 1
ATOM 1557 N N . THR B 1 10 ? -16.008 -7.518 33.659 1.00 49.51 8 THR B N 1
ATOM 1558 C CA . THR B 1 10 ? -15.881 -8.924 34.007 1.00 51.55 8 THR B CA 1
ATOM 1559 C C . THR B 1 10 ? -14.429 -9.279 34.255 1.00 49.10 8 THR B C 1
ATOM 1560 O O . THR B 1 10 ? -14.108 -9.954 35.237 1.00 48.50 8 THR B O 1
ATOM 1564 N N . PHE B 1 11 ? -13.529 -8.795 33.404 1.00 51.47 9 PHE B N 1
ATOM 1565 C CA . PHE B 1 11 ? -12.115 -9.061 33.623 1.00 50.35 9 PHE B CA 1
ATOM 1566 C C . PHE B 1 11 ? -11.678 -8.582 35.002 1.00 49.02 9 PHE B C 1
ATOM 1567 O O . PHE B 1 11 ? -11.196 -9.375 35.823 1.00 48.00 9 PHE B O 1
ATOM 1575 N N . ARG B 1 12 ? -11.874 -7.283 35.282 1.00 45.91 10 ARG B N 1
ATOM 1576 C CA . ARG B 1 12 ? -11.403 -6.684 36.529 1.00 44.16 10 ARG B CA 1
ATOM 1577 C C . ARG B 1 12 ? -11.981 -7.389 37.747 1.00 44.79 10 ARG B C 1
ATOM 1578 O O . ARG B 1 12 ? -11.273 -7.629 38.731 1.00 46.86 10 ARG B O 1
ATOM 1586 N N . LEU B 1 13 ? -13.273 -7.711 37.711 1.00 46.37 11 LEU B N 1
ATOM 1587 C CA . LEU B 1 13 ? -13.910 -8.317 38.875 1.00 46.29 11 LEU B CA 1
ATOM 1588 C C . LEU B 1 13 ? -13.458 -9.766 39.059 1.00 47.74 11 LEU B C 1
ATOM 1589 O O . LEU B 1 13 ? -13.087 -10.173 40.166 1.00 44.54 11 LEU B O 1
ATOM 1594 N N . GLN B 1 14 ? -13.422 -10.541 37.965 1.00 46.51 12 GLN B N 1
ATOM 1595 C CA . GLN B 1 14 ? -13.256 -11.992 38.067 1.00 47.17 12 GLN B CA 1
ATOM 1596 C C . GLN B 1 14 ? -11.797 -12.420 38.188 1.00 45.24 12 GLN B C 1
ATOM 1597 O O . GLN B 1 14 ? -11.508 -13.462 38.787 1.00 48.22 12 GLN B O 1
ATOM 1603 N N . PHE B 1 15 ? -10.872 -11.646 37.636 1.00 48.22 13 PHE B N 1
ATOM 1604 C CA . PHE B 1 15 ? -9.452 -11.930 37.775 1.00 45.82 13 PHE B CA 1
ATOM 1605 C C . PHE B 1 15 ? -8.836 -11.248 38.983 1.00 45.55 13 PHE B C 1
ATOM 1606 O O . PHE B 1 15 ? -7.658 -11.478 39.277 1.00 48.74 13 PHE B O 1
ATOM 1614 N N . ASN B 1 16 ? -9.611 -10.422 39.679 1.00 44.87 14 ASN B N 1
ATOM 1615 C CA . ASN B 1 16 ? -9.200 -9.737 40.895 1.00 40.65 14 ASN B CA 1
ATOM 1616 C C . ASN B 1 16 ? -8.595 -10.696 41.906 1.00 43.37 14 ASN B C 1
ATOM 1617 O O . ASN B 1 16 ? -9.300 -11.526 42.479 1.00 43.81 14 ASN B O 1
ATOM 1622 N N . ASN B 1 17 ? -7.292 -10.572 42.145 1.00 41.66 15 ASN B N 1
ATOM 1623 C CA . ASN B 1 17 ? -6.562 -11.459 43.038 1.00 36.88 15 ASN B CA 1
ATOM 1624 C C . ASN B 1 17 ? -6.318 -10.844 44.398 1.00 44.96 15 ASN B C 1
ATOM 1625 O O . ASN B 1 17 ? -5.321 -11.181 45.036 1.00 45.52 15 ASN B O 1
ATOM 1630 N N . ARG B 1 18 ? -7.165 -9.902 44.824 1.00 49.23 16 ARG B N 1
ATOM 1631 C CA . ARG B 1 18 ? -6.899 -9.158 46.049 1.00 49.30 16 ARG B CA 1
ATOM 1632 C C . ARG B 1 18 ? -6.991 -10.062 47.264 1.00 52.57 16 ARG B C 1
ATOM 1633 O O . ARG B 1 18 ? -7.793 -11.004 47.310 1.00 48.46 16 ARG B O 1
ATOM 1641 N N . ARG B 1 19 ? -6.149 -9.757 48.252 1.00 56.01 17 ARG B N 1
ATOM 1642 C CA . ARG B 1 19 ? -6.157 -10.400 49.563 1.00 56.89 17 ARG B CA 1
ATOM 1643 C C . ARG B 1 19 ? -7.583 -10.537 50.057 1.00 57.52 17 ARG B C 1
ATOM 1644 O O . ARG B 1 19 ? -8.093 -11.649 50.191 1.00 56.92 17 ARG B O 1
ATOM 1652 N N . ARG B 1 20 ? -8.240 -9.397 50.293 1.00 57.71 18 ARG B N 1
ATOM 1653 C CA . ARG B 1 20 ? -9.627 -9.356 50.726 1.00 58.08 18 ARG B CA 1
ATOM 1654 C C . ARG B 1 20 ? -10.427 -8.426 49.824 1.00 56.49 18 ARG B C 1
ATOM 1655 O O . ARG B 1 20 ? -9.953 -7.353 49.437 1.00 53.17 18 ARG B O 1
ATOM 1663 N N . LEU B 1 21 ? -11.656 -8.839 49.523 1.00 58.16 19 LEU B N 1
ATOM 1664 C CA . LEU B 1 21 ? -12.523 -8.108 48.608 1.00 55.84 19 LEU B CA 1
ATOM 1665 C C . LEU B 1 21 ? -12.837 -6.706 49.125 1.00 60.57 19 LEU B C 1
ATOM 1666 O O . LEU B 1 21 ? -12.882 -6.463 50.334 1.00 59.24 19 LEU B O 1
ATOM 1671 N N . ARG B 1 22 ? -13.032 -5.773 48.178 1.00 62.34 20 ARG B N 1
ATOM 1672 C CA . ARG B 1 22 ? -13.565 -4.436 48.405 1.00 55.89 20 ARG B CA 1
ATOM 1673 C C . ARG B 1 22 ? -15.063 -4.415 48.124 1.00 62.13 20 ARG B C 1
ATOM 1674 O O . ARG B 1 22 ? -15.553 -5.119 47.241 1.00 59.46 20 ARG B O 1
ATOM 1682 N N . ARG B 1 23 ? -15.787 -3.568 48.854 1.00 70.17 21 ARG B N 1
ATOM 1683 C CA . ARG B 1 23 ? -17.198 -3.378 48.553 1.00 67.67 21 ARG B CA 1
ATOM 1684 C C . ARG B 1 23 ? -17.360 -2.589 47.252 1.00 68.12 21 ARG B C 1
ATOM 1685 O O . ARG B 1 23 ? -16.518 -1.753 46.911 1.00 65.69 21 ARG B O 1
ATOM 1693 N N . PRO B 1 24 ? -18.442 -2.837 46.498 1.00 70.54 22 PRO B N 1
ATOM 1694 C CA . PRO B 1 24 ? -19.509 -3.838 46.705 1.00 63.96 22 PRO B CA 1
ATOM 1695 C C . PRO B 1 24 ? -19.062 -5.300 46.523 1.00 62.84 22 PRO B C 1
ATOM 1696 O O . PRO B 1 24 ? -18.335 -5.620 45.589 1.00 58.20 22 PRO B O 1
ATOM 1700 N N . TYR B 1 25 ? -19.510 -6.177 47.418 1.00 66.41 23 TYR B N 1
ATOM 1701 C CA . TYR B 1 25 ? -19.140 -7.583 47.351 1.00 58.36 23 TYR B CA 1
ATOM 1702 C C . TYR B 1 25 ? -19.867 -8.279 46.204 1.00 61.28 23 TYR B C 1
ATOM 1703 O O . TYR B 1 25 ? -21.003 -7.938 45.855 1.00 61.02 23 TYR B O 1
ATOM 1712 N N . TYR B 1 26 ? -19.192 -9.279 45.631 1.00 56.74 24 TYR B N 1
ATOM 1713 C CA . TYR B 1 26 ? -19.655 -10.024 44.469 1.00 53.82 24 TYR B CA 1
ATOM 1714 C C . TYR B 1 26 ? -18.961 -11.375 44.479 1.00 54.05 24 TYR B C 1
ATOM 1715 O O . TYR B 1 26 ? -17.808 -11.467 44.916 1.00 55.02 24 TYR B O 1
ATOM 1724 N N . PRO B 1 27 ? -19.619 -12.432 44.008 1.00 55.55 25 PRO B N 1
ATOM 1725 C CA . PRO B 1 27 ? -18.951 -13.744 43.946 1.00 54.38 25 PRO B CA 1
ATOM 1726 C C . PRO B 1 27 ? -17.859 -13.769 42.883 1.00 50.87 25 PRO B C 1
ATOM 1727 O O . PRO B 1 27 ? -18.090 -13.411 41.728 1.00 53.80 25 PRO B O 1
ATOM 1731 N N . ARG B 1 28 ? -16.659 -14.183 43.282 1.00 51.81 26 ARG B N 1
ATOM 1732 C CA . ARG B 1 28 ? -15.581 -14.415 42.323 1.00 48.44 26 ARG B CA 1
ATOM 1733 C C . ARG B 1 28 ? -15.765 -15.823 41.760 1.00 50.03 26 ARG B C 1
ATOM 1734 O O . ARG B 1 28 ? -15.425 -16.822 42.405 1.00 52.79 26 ARG B O 1
ATOM 1742 N N . LYS B 1 29 ? -16.339 -15.894 40.558 1.00 45.28 27 LYS B N 1
ATOM 1743 C CA . LYS B 1 29 ? -16.674 -17.140 39.898 1.00 46.95 27 LYS B CA 1
ATOM 1744 C C . LYS B 1 29 ? -15.459 -17.728 39.191 1.00 46.85 27 LYS B C 1
ATOM 1745 O O . LYS B 1 29 ? -14.477 -17.044 38.903 1.00 46.87 27 LYS B O 1
ATOM 1751 N N . ALA B 1 30 ? -15.529 -19.029 38.929 1.00 44.67 28 ALA B N 1
ATOM 1752 C CA . ALA B 1 30 ? -14.501 -19.668 38.131 1.00 40.29 28 ALA B CA 1
ATOM 1753 C C . ALA B 1 30 ? -14.625 -19.209 36.681 1.00 48.17 28 ALA B C 1
ATOM 1754 O O . ALA B 1 30 ? -15.730 -19.000 36.172 1.00 49.48 28 ALA B O 1
ATOM 1756 N N . LEU B 1 31 ? -13.481 -19.041 36.019 1.00 45.82 29 LEU B N 1
ATOM 1757 C CA . LEU B 1 31 ? -13.439 -18.614 34.628 1.00 46.14 29 LEU B CA 1
ATOM 1758 C C . LEU B 1 31 ? -12.101 -19.054 34.055 1.00 48.74 29 LEU B C 1
ATOM 1759 O O . LEU B 1 31 ? -11.083 -19.035 34.757 1.00 47.42 29 LEU B O 1
ATOM 1764 N N . LEU B 1 32 ? -12.112 -19.475 32.791 1.00 48.96 30 LEU B N 1
ATOM 1765 C CA . LEU B 1 32 ? -10.933 -20.040 32.155 1.00 47.14 30 LEU B CA 1
ATOM 1766 C C . LEU B 1 32 ? -10.727 -19.393 30.799 1.00 53.68 30 LEU B C 1
ATOM 1767 O O . LEU B 1 32 ? -11.652 -19.343 29.984 1.00 54.28 30 LEU B O 1
ATOM 1772 N N . CYS B 1 33 ? -9.517 -18.906 30.557 1.00 51.22 31 CYS B N 1
ATOM 1773 C CA . CYS B 1 33 ? -9.147 -18.343 29.268 1.00 44.14 31 CYS B CA 1
ATOM 1774 C C . CYS B 1 33 ? -8.046 -19.222 28.708 1.00 52.37 31 CYS B C 1
ATOM 1775 O O . CYS B 1 33 ? -6.943 -19.264 29.269 1.00 48.83 31 CYS B O 1
ATOM 1778 N N . TYR B 1 34 ? -8.366 -19.940 27.625 1.00 50.68 32 TYR B N 1
ATOM 1779 C CA . TYR B 1 34 ? -7.445 -20.818 26.925 1.00 51.12 32 TYR B CA 1
ATOM 1780 C C . TYR B 1 34 ? -7.036 -20.194 25.608 1.00 56.23 32 TYR B C 1
ATOM 1781 O O . TYR B 1 34 ? -7.752 -19.379 25.021 1.00 57.94 32 TYR B O 1
ATOM 1790 N N . GLN B 1 35 ? -5.879 -20.624 25.129 1.00 55.62 33 GLN B N 1
ATOM 1791 C CA . GLN B 1 35 ? -5.400 -20.194 23.830 1.00 56.41 33 GLN B CA 1
ATOM 1792 C C . GLN B 1 35 ? -4.533 -21.317 23.302 1.00 54.62 33 GLN B C 1
ATOM 1793 O O . GLN B 1 35 ? -3.651 -21.811 24.013 1.00 51.40 33 GLN B O 1
ATOM 1799 N N . LEU B 1 36 ? -4.825 -21.741 22.083 1.00 55.46 34 LEU B N 1
ATOM 1800 C CA . LEU B 1 36 ? -4.176 -22.887 21.468 1.00 52.79 34 LEU B CA 1
ATOM 1801 C C . LEU B 1 36 ? -3.368 -22.391 20.278 1.00 55.86 34 LEU B C 1
ATOM 1802 O O . LEU B 1 36 ? -3.910 -21.743 19.375 1.00 48.16 34 LEU B O 1
ATOM 1807 N N . THR B 1 37 ? -2.075 -22.679 20.295 1.00 56.99 35 THR B N 1
ATOM 1808 C CA . THR B 1 37 ? -1.156 -22.256 19.259 1.00 57.63 35 THR B CA 1
ATOM 1809 C C . THR B 1 37 ? -0.514 -23.485 18.633 1.00 60.56 35 THR B C 1
ATOM 1810 O O . THR B 1 37 ? 0.033 -24.331 19.364 1.00 53.74 35 THR B O 1
ATOM 1814 N N . PRO B 1 38 ? -0.579 -23.653 17.311 1.00 57.93 36 PRO B N 1
ATOM 1815 C CA . PRO B 1 38 ? 0.214 -24.702 16.667 1.00 64.06 36 PRO B CA 1
ATOM 1816 C C . PRO B 1 38 ? 1.667 -24.268 16.627 1.00 66.22 36 PRO B C 1
ATOM 1817 O O . PRO B 1 38 ? 1.989 -23.091 16.790 1.00 64.09 36 PRO B O 1
ATOM 1821 N N . GLN B 1 39 ? 2.564 -25.229 16.413 1.00 70.75 37 GLN B N 1
ATOM 1822 C CA . GLN B 1 39 ? 3.979 -24.886 16.357 1.00 71.85 37 GLN B CA 1
ATOM 1823 C C . GLN B 1 39 ? 4.561 -24.994 14.951 1.00 75.11 37 GLN B C 1
ATOM 1824 O O . GLN B 1 39 ? 5.785 -25.016 14.789 1.00 77.66 37 GLN B O 1
ATOM 1830 N N . ASN B 1 40 ? 3.704 -25.012 13.929 1.00 75.25 38 ASN B N 1
ATOM 1831 C CA . ASN B 1 40 ? 4.125 -24.890 12.539 1.00 76.99 38 ASN B CA 1
ATOM 1832 C C . ASN B 1 40 ? 4.168 -23.440 12.069 1.00 80.89 38 ASN B C 1
ATOM 1833 O O . ASN B 1 40 ? 4.129 -23.187 10.858 1.00 81.03 38 ASN B O 1
ATOM 1838 N N . GLY B 1 41 ? 4.253 -22.487 12.996 1.00 80.54 39 GLY B N 1
ATOM 1839 C CA . GLY B 1 41 ? 4.049 -21.096 12.657 1.00 80.21 39 GLY B CA 1
ATOM 1840 C C . GLY B 1 41 ? 2.642 -20.890 12.137 1.00 80.83 39 GLY B C 1
ATOM 1841 O O . GLY B 1 41 ? 2.424 -20.873 10.922 1.00 83.57 39 GLY B O 1
ATOM 1842 N N . SER B 1 42 ? 1.676 -20.751 13.045 1.00 76.82 40 SER B N 1
ATOM 1843 C CA . SER B 1 42 ? 0.283 -20.596 12.649 1.00 74.35 40 SER B CA 1
ATOM 1844 C C . SER B 1 42 ? -0.463 -19.758 13.682 1.00 72.24 40 SER B C 1
ATOM 1845 O O . SER B 1 42 ? 0.063 -19.416 14.747 1.00 69.83 40 SER B O 1
ATOM 1848 N N . THR B 1 43 ? -1.732 -19.451 13.346 1.00 66.42 41 THR B N 1
ATOM 1849 C CA . THR B 1 43 ? -2.599 -18.507 14.039 1.00 65.08 41 THR B CA 1
ATOM 1850 C C . THR B 1 43 ? -3.190 -19.130 15.307 1.00 63.61 41 THR B C 1
ATOM 1851 O O . THR B 1 43 ? -3.559 -20.309 15.312 1.00 58.52 41 THR B O 1
ATOM 1855 N N . PRO B 1 44 ? -3.293 -18.352 16.380 1.00 61.68 42 PRO B N 1
ATOM 1856 C CA . PRO B 1 44 ? -3.863 -18.860 17.628 1.00 57.14 42 PRO B CA 1
ATOM 1857 C C . PRO B 1 44 ? -5.384 -18.822 17.655 1.00 60.74 42 PRO B C 1
ATOM 1858 O O . PRO B 1 44 ? -6.028 -17.982 17.024 1.00 61.14 42 PRO B O 1
ATOM 1862 N N . THR B 1 45 ? -5.953 -19.751 18.430 1.00 62.89 43 THR B N 1
ATOM 1863 C CA . THR B 1 45 ? -7.393 -19.896 18.627 1.00 59.84 43 THR B CA 1
ATOM 1864 C C . THR B 1 45 ? -7.726 -19.708 20.101 1.00 57.26 43 THR B C 1
ATOM 1865 O O . THR B 1 45 ? -6.992 -20.186 20.973 1.00 57.81 43 THR B O 1
ATOM 1869 N N . ARG B 1 46 ? -8.844 -19.031 20.383 1.00 50.77 44 ARG B N 1
ATOM 1870 C CA . ARG B 1 46 ? -9.122 -18.566 21.734 1.00 55.94 44 ARG B CA 1
ATOM 1871 C C . ARG B 1 46 ? -10.602 -18.710 22.072 1.00 58.07 44 ARG B C 1
ATOM 1872 O O . ARG B 1 46 ? -11.464 -18.827 21.197 1.00 59.15 44 ARG B O 1
ATOM 1880 N N . GLY B 1 47 ? -10.867 -18.711 23.373 1.00 52.00 45 GLY B N 1
ATOM 1881 C CA . GLY B 1 47 ? -12.210 -18.836 23.912 1.00 51.81 45 GLY B CA 1
ATOM 1882 C C . GLY B 1 47 ? -12.135 -18.836 25.425 1.00 52.02 45 GLY B C 1
ATOM 1883 O O . GLY B 1 47 ? -11.052 -18.768 26.018 1.00 51.38 45 GLY B O 1
ATOM 1884 N N . TYR B 1 48 ? -13.303 -18.918 26.055 1.00 49.22 46 TYR B N 1
ATOM 1885 C CA . TYR B 1 48 ? -13.323 -18.903 27.506 1.00 54.22 46 TYR B CA 1
ATOM 1886 C C . TYR B 1 48 ? -14.510 -19.702 28.022 1.00 58.10 46 TYR B C 1
ATOM 1887 O O . TYR B 1 48 ? -15.557 -19.785 27.374 1.00 60.44 46 TYR B O 1
ATOM 1896 N N . PHE B 1 49 ? -14.331 -20.285 29.207 1.00 54.60 47 PHE B N 1
ATOM 1897 C CA . PHE B 1 49 ? -15.334 -21.134 29.828 1.00 57.23 47 PHE B CA 1
ATOM 1898 C C . PHE B 1 49 ? -15.558 -20.725 31.272 1.00 52.52 47 PHE B C 1
ATOM 1899 O O . PHE B 1 49 ? -14.644 -20.250 31.949 1.00 49.45 47 PHE B O 1
ATOM 1907 N N . GLU B 1 50 ? -16.787 -20.926 31.727 1.00 55.42 48 GLU B N 1
ATOM 1908 C CA . GLU B 1 50 ? -17.166 -20.815 33.126 1.00 61.00 48 GLU B CA 1
ATOM 1909 C C . GLU B 1 50 ? -17.488 -22.202 33.658 1.00 59.26 48 GLU B C 1
ATOM 1910 O O . GLU B 1 50 ? -17.276 -23.216 32.986 1.00 64.13 48 GLU B O 1
ATOM 1916 N N . ASN B 1 51 ? -18.016 -22.256 34.870 1.00 59.66 49 ASN B N 1
ATOM 1917 C CA . ASN B 1 51 ? -18.583 -23.490 35.386 1.00 56.45 49 ASN B CA 1
ATOM 1918 C C . ASN B 1 51 ? -20.038 -23.574 34.949 1.00 61.42 49 ASN B C 1
ATOM 1919 O O . ASN B 1 51 ? -20.798 -22.619 35.133 1.00 68.14 49 ASN B O 1
ATOM 1924 N N . LYS B 1 52 ? -20.431 -24.709 34.379 1.00 65.43 50 LYS B N 1
ATOM 1925 C CA . LYS B 1 52 ? -21.854 -24.909 34.127 1.00 71.42 50 LYS B CA 1
ATOM 1926 C C . LYS B 1 52 ? -22.318 -26.300 34.560 1.00 71.87 50 LYS B C 1
ATOM 1927 O O . LYS B 1 52 ? -21.829 -26.837 35.560 1.00 64.32 50 LYS B O 1
ATOM 1933 N N . LYS B 1 53 ? -23.266 -26.865 33.798 1.00 80.02 51 LYS B N 1
ATOM 1934 C CA . LYS B 1 53 ? -23.982 -28.121 34.041 1.00 80.65 51 LYS B CA 1
ATOM 1935 C C . LYS B 1 53 ? -23.289 -29.087 34.992 1.00 80.18 51 LYS B C 1
ATOM 1936 O O . LYS B 1 53 ? -23.331 -28.909 36.214 1.00 79.50 51 LYS B O 1
ATOM 1942 N N . LYS B 1 54 ? -22.681 -30.132 34.434 1.00 80.62 52 LYS B N 1
ATOM 1943 C CA . LYS B 1 54 ? -21.963 -31.126 35.223 1.00 82.20 52 LYS B CA 1
ATOM 1944 C C . LYS B 1 54 ? -20.485 -31.040 34.862 1.00 79.66 52 LYS B C 1
ATOM 1945 O O . LYS B 1 54 ? -19.848 -32.050 34.544 1.00 78.58 52 LYS B O 1
ATOM 1951 N N . CYS B 1 55 ? -19.933 -29.830 34.920 1.00 77.20 53 CYS B N 1
ATOM 1952 C CA . CYS B 1 55 ? -18.694 -29.529 34.217 1.00 73.86 53 CYS B CA 1
ATOM 1953 C C . CYS B 1 55 ? -17.557 -29.085 35.133 1.00 69.44 53 CYS B C 1
ATOM 1954 O O . CYS B 1 55 ? -16.859 -29.930 35.712 1.00 72.32 53 CYS B O 1
ATOM 1957 N N . HIS B 1 56 ? -17.423 -27.760 35.286 1.00 63.15 54 HIS B N 1
ATOM 1958 C CA . HIS B 1 56 ? -16.246 -27.001 35.716 1.00 61.54 54 HIS B CA 1
ATOM 1959 C C . HIS B 1 56 ? -15.488 -26.568 34.474 1.00 60.53 54 HIS B C 1
ATOM 1960 O O . HIS B 1 56 ? -15.349 -27.344 33.523 1.00 65.01 54 HIS B O 1
ATOM 1967 N N . ALA B 1 57 ? -14.981 -25.335 34.492 1.00 63.84 55 ALA B N 1
ATOM 1968 C CA . ALA B 1 57 ? -14.426 -24.723 33.287 1.00 61.76 55 ALA B CA 1
ATOM 1969 C C . ALA B 1 57 ? -13.311 -25.568 32.681 1.00 57.91 55 ALA B C 1
ATOM 1970 O O . ALA B 1 57 ? -13.213 -25.684 31.455 1.00 57.88 55 ALA B O 1
ATOM 1972 N N . GLU B 1 58 ? -12.471 -26.181 33.527 1.00 61.52 56 GLU B N 1
ATOM 1973 C CA . GLU B 1 58 ? -11.422 -27.067 33.025 1.00 63.25 56 GLU B CA 1
ATOM 1974 C C . GLU B 1 58 ? -12.008 -28.258 32.280 1.00 61.89 56 GLU B C 1
ATOM 1975 O O . GLU B 1 58 ? -11.512 -28.637 31.214 1.00 63.16 56 GLU B O 1
ATOM 1981 N N . ILE B 1 59 ? -13.051 -28.876 32.839 1.00 61.70 57 ILE B N 1
ATOM 1982 C CA . ILE B 1 59 ? -13.645 -30.035 32.184 1.00 62.02 57 ILE B CA 1
ATOM 1983 C C . ILE B 1 59 ? -14.385 -29.612 30.924 1.00 62.17 57 ILE B C 1
ATOM 1984 O O . ILE B 1 59 ? -14.397 -30.343 29.924 1.00 62.20 57 ILE B O 1
ATOM 1989 N N . CYS B 1 60 ? -15.005 -28.429 30.943 1.00 59.85 58 CYS B N 1
ATOM 1990 C CA . CYS B 1 60 ? -15.629 -27.894 29.737 1.00 63.46 58 CYS B CA 1
ATOM 1991 C C . CYS B 1 60 ? -14.604 -27.690 28.631 1.00 60.25 58 CYS B C 1
ATOM 1992 O O . CYS B 1 60 ? -14.929 -27.825 27.448 1.00 59.46 58 CYS B O 1
ATOM 1995 N N . PHE B 1 61 ? -13.368 -27.360 29.002 1.00 60.77 59 PHE B N 1
ATOM 1996 C CA . PHE B 1 61 ? -12.315 -27.079 28.041 1.00 59.21 59 PHE B CA 1
ATOM 1997 C C . PHE B 1 61 ? -11.677 -28.359 27.518 1.00 62.17 59 PHE B C 1
ATOM 1998 O O . PHE B 1 61 ? -11.308 -28.421 26.340 1.00 62.94 59 PHE B O 1
ATOM 2006 N N . ILE B 1 62 ? -11.563 -29.390 28.360 1.00 59.04 60 ILE B N 1
ATOM 2007 C CA . ILE B 1 62 ? -11.010 -30.670 27.912 1.00 55.01 60 ILE B CA 1
ATOM 2008 C C . ILE B 1 62 ? -11.824 -31.225 26.750 1.00 59.65 60 ILE B C 1
ATOM 2009 O O . ILE B 1 62 ? -11.272 -31.649 25.725 1.00 54.08 60 ILE B O 1
ATOM 2014 N N . ASN B 1 63 ? -13.154 -31.221 26.887 1.00 63.10 61 ASN B N 1
ATOM 2015 C CA . ASN B 1 63 ? -13.997 -31.773 25.831 1.00 62.87 61 ASN B CA 1
ATOM 2016 C C . ASN B 1 63 ? -14.020 -30.885 24.598 1.00 63.69 61 ASN B C 1
ATOM 2017 O O . ASN B 1 63 ? -14.226 -31.380 23.485 1.00 68.01 61 ASN B O 1
ATOM 2022 N N . GLU B 1 64 ? -13.823 -29.579 24.765 1.00 66.28 62 GLU B N 1
ATOM 2023 C CA . GLU B 1 64 ? -13.759 -28.705 23.600 1.00 64.56 62 GLU B CA 1
ATOM 2024 C C . GLU B 1 64 ? -12.586 -29.076 22.700 1.00 65.49 62 GLU B C 1
ATOM 2025 O O . GLU B 1 64 ? -12.736 -29.167 21.474 1.00 64.59 62 GLU B O 1
ATOM 2031 N N . ILE B 1 65 ? -11.405 -29.280 23.293 1.00 62.82 63 ILE B N 1
ATOM 2032 C CA . ILE B 1 65 ? -10.245 -29.732 22.525 1.00 65.82 63 ILE B CA 1
ATOM 2033 C C . ILE B 1 65 ? -10.591 -30.984 21.733 1.00 64.28 63 ILE B C 1
ATOM 2034 O O . ILE B 1 65 ? -10.366 -31.051 20.521 1.00 62.27 63 ILE B O 1
ATOM 2039 N N . LYS B 1 66 ? -11.166 -31.987 22.410 1.00 63.24 64 LYS B N 1
ATOM 2040 C CA . LYS B 1 66 ? -11.579 -33.216 21.736 1.00 63.86 64 LYS B CA 1
ATOM 2041 C C . LYS B 1 66 ? -12.459 -32.925 20.528 1.00 62.48 64 LYS B C 1
ATOM 2042 O O . LYS B 1 66 ? -12.332 -33.578 19.488 1.00 62.78 64 LYS B O 1
ATOM 2048 N N . SER B 1 67 ? -13.349 -31.938 20.638 1.00 63.72 65 SER B N 1
ATOM 2049 C CA . SER B 1 67 ? -14.231 -31.619 19.520 1.00 61.50 65 SER B CA 1
ATOM 2050 C C . SER B 1 67 ? -13.429 -31.183 18.301 1.00 63.49 65 SER B C 1
ATOM 2051 O O . SER B 1 67 ? -13.669 -31.657 17.184 1.00 63.23 65 SER B O 1
ATOM 2054 N N . MET B 1 68 ? -12.444 -30.302 18.509 1.00 62.26 66 MET B N 1
ATOM 2055 C CA . MET B 1 68 ? -11.697 -29.698 17.411 1.00 61.14 66 MET B CA 1
ATOM 2056 C C . MET B 1 68 ? -10.984 -30.719 16.525 1.00 61.86 66 MET B C 1
ATOM 2057 O O . MET B 1 68 ? -10.585 -30.373 15.405 1.00 57.08 66 MET B O 1
ATOM 2062 N N . GLY B 1 69 ? -10.782 -31.945 17.013 1.00 52.94 67 GLY B N 1
ATOM 2063 C CA . GLY B 1 69 ? -10.109 -32.985 16.262 1.00 52.39 67 GLY B CA 1
ATOM 2064 C C . GLY B 1 69 ? -8.735 -32.605 15.754 1.00 52.92 67 GLY B C 1
ATOM 2065 O O . GLY B 1 69 ? -8.457 -32.725 14.548 1.00 44.73 67 GLY B O 1
ATOM 2066 N N . LEU B 1 70 ? -7.860 -32.170 16.668 1.00 49.39 68 LEU B N 1
ATOM 2067 C CA . LEU B 1 70 ? -6.582 -31.572 16.285 1.00 51.70 68 LEU B CA 1
ATOM 2068 C C . LEU B 1 70 ? -5.697 -32.534 15.495 1.00 51.31 68 LEU B C 1
ATOM 2069 O O . LEU B 1 70 ? -6.027 -33.714 15.330 1.00 49.04 68 LEU B O 1
ATOM 2074 N N . ASP B 1 71 ? -4.560 -32.036 15.022 1.00 51.53 69 ASP B N 1
ATOM 2075 C CA . ASP B 1 71 ? -3.636 -32.806 14.194 1.00 49.57 69 ASP B CA 1
ATOM 2076 C C . ASP B 1 71 ? -2.651 -33.529 15.107 1.00 50.39 69 ASP B C 1
ATOM 2077 O O . ASP B 1 71 ? -1.665 -32.949 15.562 1.00 51.88 69 ASP B O 1
ATOM 2082 N N . GLU B 1 72 ? -2.901 -34.814 15.365 1.00 48.95 70 GLU B N 1
ATOM 2083 C CA . GLU B 1 72 ? -2.048 -35.558 16.285 1.00 44.27 70 GLU B CA 1
ATOM 2084 C C . GLU B 1 72 ? -0.602 -35.671 15.814 1.00 51.03 70 GLU B C 1
ATOM 2085 O O . GLU B 1 72 ? 0.247 -36.103 16.607 1.00 46.64 70 GLU B O 1
ATOM 2091 N N . THR B 1 73 ? -0.303 -35.319 14.546 1.00 48.24 71 THR B N 1
ATOM 2092 C CA . THR B 1 73 ? 1.071 -35.258 14.058 1.00 44.14 71 THR B CA 1
ATOM 2093 C C . THR B 1 73 ? 1.763 -33.933 14.396 1.00 52.44 71 THR B C 1
ATOM 2094 O O . THR B 1 73 ? 2.917 -33.739 13.997 1.00 54.41 71 THR B O 1
ATOM 2098 N N . GLN B 1 74 ? 1.094 -33.051 15.144 1.00 49.17 72 GLN B N 1
ATOM 2099 C CA . GLN B 1 74 ? 1.523 -31.677 15.407 1.00 54.54 72 GLN B CA 1
ATOM 2100 C C . GLN B 1 74 ? 1.564 -31.395 16.904 1.00 50.58 72 GLN B C 1
ATOM 2101 O O . GLN B 1 74 ? 0.634 -31.755 17.629 1.00 53.83 72 GLN B O 1
ATOM 2107 N N . CYS B 1 75 ? 2.621 -30.741 17.371 1.00 51.28 73 CYS B N 1
ATOM 2108 C CA . CYS B 1 75 ? 2.644 -30.256 18.745 1.00 58.21 73 CYS B CA 1
ATOM 2109 C C . CYS B 1 75 ? 1.957 -28.896 18.812 1.00 55.00 73 CYS B C 1
ATOM 2110 O O . CYS B 1 75 ? 2.218 -28.023 17.979 1.00 52.95 73 CYS B O 1
ATOM 2113 N N . TYR B 1 76 ? 1.058 -28.737 19.785 1.00 51.89 74 TYR B N 1
ATOM 2114 C CA . TYR B 1 76 ? 0.389 -27.471 20.072 1.00 52.85 74 TYR B CA 1
ATOM 2115 C C . TYR B 1 76 ? 0.808 -26.960 21.445 1.00 50.75 74 TYR B C 1
ATOM 2116 O O . TYR B 1 76 ? 0.975 -27.749 22.383 1.00 49.47 74 TYR B O 1
ATOM 2125 N N . GLN B 1 77 ? 0.954 -25.642 21.566 1.00 50.20 75 GLN B N 1
ATOM 2126 C CA . GLN B 1 77 ? 1.114 -24.990 22.864 1.00 53.65 75 GLN B CA 1
ATOM 2127 C C . GLN B 1 77 ? -0.253 -24.535 23.370 1.00 52.58 75 GLN B C 1
ATOM 2128 O O . GLN B 1 77 ? -0.905 -23.696 22.734 1.00 50.21 75 GLN B O 1
ATOM 2134 N N . VAL B 1 78 ? -0.668 -25.078 24.517 1.00 53.23 76 VAL B N 1
ATOM 2135 C CA . VAL B 1 78 ? -1.957 -24.797 25.146 1.00 51.35 76 VAL B CA 1
ATOM 2136 C C . VAL B 1 78 ? -1.710 -24.044 26.449 1.00 51.79 76 VAL B C 1
ATOM 2137 O O . VAL B 1 78 ? -1.169 -24.608 27.410 1.00 51.88 76 VAL B O 1
ATOM 2141 N N . THR B 1 79 ? -2.151 -22.788 26.513 1.00 50.67 77 THR B N 1
ATOM 2142 C CA . THR B 1 79 ? -2.012 -21.983 27.720 1.00 51.29 77 THR B CA 1
ATOM 2143 C C . THR B 1 79 ? -3.391 -21.640 28.274 1.00 46.39 77 THR B C 1
ATOM 2144 O O . THR B 1 79 ? -4.278 -21.203 27.535 1.00 48.46 77 THR B O 1
ATOM 2148 N N . CYS B 1 80 ? -3.570 -21.866 29.568 1.00 45.85 78 CYS B N 1
ATOM 2149 C CA . CYS B 1 80 ? -4.813 -21.576 30.272 1.00 50.95 78 CYS B CA 1
ATOM 2150 C C . CYS B 1 80 ? -4.580 -20.510 31.329 1.00 42.34 78 CYS B C 1
ATOM 2151 O O . CYS B 1 80 ? -3.533 -20.504 31.986 1.00 42.58 78 CYS B O 1
ATOM 2154 N N . TYR B 1 81 ? -5.572 -19.633 31.508 1.00 41.07 79 TYR B N 1
ATOM 2155 C CA . TYR B 1 81 ? -5.564 -18.612 32.562 1.00 40.35 79 TYR B CA 1
ATOM 2156 C C . TYR B 1 81 ? -6.817 -18.813 33.401 1.00 41.97 79 TYR B C 1
ATOM 2157 O O . TYR B 1 81 ? -7.935 -18.599 32.919 1.00 43.26 79 TYR B O 1
ATOM 2166 N N . LEU B 1 82 ? -6.625 -19.234 34.646 1.00 40.82 80 LEU B N 1
ATOM 2167 C CA . LEU B 1 82 ? -7.705 -19.572 35.560 1.00 41.81 80 LEU B CA 1
ATOM 2168 C C . LEU B 1 82 ? -7.754 -18.530 36.662 1.00 40.60 80 LEU B C 1
ATOM 2169 O O . LEU B 1 82 ? -6.719 -18.194 37.246 1.00 42.33 80 LEU B O 1
ATOM 2174 N N . THR B 1 83 ? -8.952 -18.034 36.964 1.00 44.84 81 THR B N 1
ATOM 2175 C CA . THR B 1 83 ? -9.077 -17.138 38.109 1.00 38.76 81 THR B CA 1
ATOM 2176 C C . THR B 1 83 ? -8.849 -17.897 39.404 1.00 42.22 81 THR B C 1
ATOM 2177 O O . THR B 1 83 ? -8.239 -17.365 40.339 1.00 46.39 81 THR B O 1
ATOM 2181 N N . TRP B 1 84 ? -9.299 -19.157 39.453 1.00 46.11 82 TRP B N 1
ATOM 2182 C CA . TRP B 1 84 ? -9.141 -20.077 40.581 1.00 42.58 82 TRP B CA 1
ATOM 2183 C C . TRP B 1 84 ? -8.328 -21.280 40.128 1.00 41.62 82 TRP B C 1
ATOM 2184 O O . TRP B 1 84 ? -8.703 -21.948 39.161 1.00 41.04 82 TRP B O 1
ATOM 2195 N N . SER B 1 85 ? -7.234 -21.569 40.825 1.00 39.30 83 SER B N 1
ATOM 2196 C CA . SER B 1 85 ? -6.450 -22.738 40.490 1.00 39.43 83 SER B CA 1
ATOM 2197 C C . SER B 1 85 ? -7.324 -23.998 40.629 1.00 45.82 83 SER B C 1
ATOM 2198 O O . SER B 1 85 ? -8.350 -23.982 41.314 1.00 44.65 83 SER B O 1
ATOM 2201 N N . PRO B 1 86 ? -6.967 -25.090 39.953 1.00 40.88 84 PRO B N 1
ATOM 2202 C CA . PRO B 1 86 ? -7.929 -26.188 39.794 1.00 46.07 84 PRO B CA 1
ATOM 2203 C C . PRO B 1 86 ? -8.180 -26.970 41.074 1.00 44.47 84 PRO B C 1
ATOM 2204 O O . PRO B 1 86 ? -7.352 -27.001 41.990 1.00 43.14 84 PRO B O 1
ATOM 2208 N N . CYS B 1 87 ? -9.367 -27.594 41.109 1.00 49.23 85 CYS B N 1
ATOM 2209 C CA . CYS B 1 87 ? -9.769 -28.714 41.969 1.00 49.68 85 CYS B CA 1
ATOM 2210 C C . CYS B 1 87 ? -8.669 -29.704 42.334 1.00 43.81 85 CYS B C 1
ATOM 2211 O O . CYS B 1 87 ? -7.625 -29.741 41.686 1.00 41.31 85 CYS B O 1
ATOM 2214 N N . SER B 1 88 ? -8.929 -30.570 43.320 1.00 40.54 86 SER B N 1
ATOM 2215 C CA . SER B 1 88 ? -8.228 -31.855 43.358 1.00 43.50 86 SER B CA 1
ATOM 2216 C C . SER B 1 88 ? -8.738 -32.766 42.249 1.00 41.61 86 SER B C 1
ATOM 2217 O O . SER B 1 88 ? -7.951 -33.364 41.510 1.00 37.86 86 SER B O 1
ATOM 2220 N N . SER B 1 89 ? -10.062 -32.830 42.086 1.00 44.63 87 SER B N 1
ATOM 2221 C CA . SER B 1 89 ? -10.662 -33.694 41.077 1.00 44.49 87 SER B CA 1
ATOM 2222 C C . SER B 1 89 ? -10.315 -33.232 39.662 1.00 46.17 87 SER B C 1
ATOM 2223 O O . SER B 1 89 ? -9.981 -34.053 38.794 1.00 46.28 87 SER B O 1
ATOM 2226 N N . CYS B 1 90 ? -10.403 -31.921 39.400 1.00 42.90 88 CYS B N 1
ATOM 2227 C CA . CYS B 1 90 ? -9.993 -31.421 38.093 1.00 45.88 88 CYS B CA 1
ATOM 2228 C C . CYS B 1 90 ? -8.497 -31.611 37.891 1.00 46.51 88 CYS B C 1
ATOM 2229 O O . CYS B 1 90 ? -8.053 -31.918 36.779 1.00 46.30 88 CYS B O 1
ATOM 2232 N N . ALA B 1 91 ? -7.707 -31.482 38.961 1.00 42.37 89 ALA B N 1
ATOM 2233 C CA . ALA B 1 91 ? -6.293 -31.839 38.870 1.00 42.04 89 ALA B CA 1
ATOM 2234 C C . ALA B 1 91 ? -6.118 -33.238 38.266 1.00 47.73 89 ALA B C 1
ATOM 2235 O O . ALA B 1 91 ? -5.421 -33.413 37.258 1.00 47.14 89 ALA B O 1
ATOM 2237 N N . TRP B 1 92 ? -6.778 -34.246 38.850 1.00 42.11 90 TRP B N 1
ATOM 2238 C CA . TRP B 1 92 ? -6.683 -35.597 38.302 1.00 48.00 90 TRP B CA 1
ATOM 2239 C C . TRP B 1 92 ? -7.140 -35.638 36.844 1.00 51.67 90 TRP B C 1
ATOM 2240 O O . TRP B 1 92 ? -6.432 -36.157 35.967 1.00 48.10 90 TRP B O 1
ATOM 2251 N N . LYS B 1 93 ? -8.317 -35.073 36.560 1.00 49.18 91 LYS B N 1
ATOM 2252 C CA . LYS B 1 93 ? -8.858 -35.188 35.211 1.00 48.93 91 LYS B CA 1
ATOM 2253 C C . LYS B 1 93 ? -7.954 -34.512 34.190 1.00 51.08 91 LYS B C 1
ATOM 2254 O O . LYS B 1 93 ? -7.918 -34.930 33.030 1.00 54.83 91 LYS B O 1
ATOM 2260 N N . LEU B 1 94 ? -7.191 -33.495 34.608 1.00 48.49 92 LEU B N 1
ATOM 2261 C CA . LEU B 1 94 ? -6.248 -32.838 33.709 1.00 49.50 92 LEU B CA 1
ATOM 2262 C C . LEU B 1 94 ? -4.996 -33.683 33.503 1.00 49.44 92 LEU B C 1
ATOM 2263 O O . LEU B 1 94 ? -4.502 -33.798 32.372 1.00 48.22 92 LEU B O 1
ATOM 2268 N N . VAL B 1 95 ? -4.466 -34.263 34.586 1.00 49.22 93 VAL B N 1
ATOM 2269 C CA . VAL B 1 95 ? -3.291 -35.127 34.488 1.00 48.79 93 VAL B CA 1
ATOM 2270 C C . VAL B 1 95 ? -3.572 -36.300 33.551 1.00 54.68 93 VAL B C 1
ATOM 2271 O O . VAL B 1 95 ? -2.750 -36.650 32.693 1.00 48.67 93 VAL B O 1
ATOM 2275 N N . ASP B 1 96 ? -4.739 -36.926 33.702 1.00 51.44 94 ASP B N 1
ATOM 2276 C CA . ASP B 1 96 ? -5.163 -37.925 32.736 1.00 49.49 94 ASP B CA 1
ATOM 2277 C C . ASP B 1 96 ? -5.142 -37.360 31.321 1.00 50.71 94 ASP B C 1
ATOM 2278 O O . ASP B 1 96 ? -4.428 -37.864 30.445 1.00 53.08 94 ASP B O 1
ATOM 2283 N N . PHE B 1 97 ? -5.928 -36.311 31.083 1.00 50.30 95 PHE B N 1
ATOM 2284 C CA . PHE B 1 97 ? -6.065 -35.748 29.739 1.00 51.86 95 PHE B CA 1
ATOM 2285 C C . PHE B 1 97 ? -4.713 -35.567 29.055 1.00 50.65 95 PHE B C 1
ATOM 2286 O O . PHE B 1 97 ? -4.497 -36.070 27.948 1.00 53.26 95 PHE B O 1
ATOM 2294 N N . ILE B 1 98 ? -3.776 -34.884 29.718 1.00 51.30 96 ILE B N 1
ATOM 2295 C CA . ILE B 1 98 ? -2.473 -34.607 29.111 1.00 47.03 96 ILE B CA 1
ATOM 2296 C C . ILE B 1 98 ? -1.701 -35.900 28.843 1.00 52.42 96 ILE B C 1
ATOM 2297 O O . ILE B 1 98 ? -0.926 -35.991 27.880 1.00 53.15 96 ILE B O 1
ATOM 2302 N N . GLN B 1 99 ? -1.931 -36.936 29.645 1.00 52.76 97 GLN B N 1
ATOM 2303 C CA . GLN B 1 99 ? -1.212 -38.184 29.414 1.00 54.68 97 GLN B CA 1
ATOM 2304 C C . GLN B 1 99 ? -1.679 -38.881 28.138 1.00 51.22 97 GLN B C 1
ATOM 2305 O O . GLN B 1 99 ? -0.869 -39.509 27.447 1.00 48.82 97 GLN B O 1
ATOM 2311 N N . ALA B 1 100 ? -2.967 -38.759 27.805 1.00 52.01 98 ALA B N 1
ATOM 2312 C CA . ALA B 1 100 ? -3.555 -39.296 26.586 1.00 51.99 98 ALA B CA 1
ATOM 2313 C C . ALA B 1 100 ? -3.291 -38.437 25.351 1.00 54.90 98 ALA B C 1
ATOM 2314 O O . ALA B 1 100 ? -3.576 -38.880 24.230 1.00 60.19 98 ALA B O 1
ATOM 2316 N N . HIS B 1 101 ? -2.767 -37.232 25.514 1.00 49.07 99 HIS B N 1
ATOM 2317 C CA . HIS B 1 101 ? -2.556 -36.305 24.396 1.00 50.13 99 HIS B CA 1
ATOM 2318 C C . HIS B 1 101 ? -1.141 -35.739 24.503 1.00 48.77 99 HIS B C 1
ATOM 2319 O O . HIS B 1 101 ? -0.965 -34.546 24.740 1.00 48.65 99 HIS B O 1
ATOM 2326 N N . ASP B 1 102 ? -0.132 -36.591 24.321 1.00 47.70 100 ASP B N 1
ATOM 2327 C CA . ASP B 1 102 ? 1.235 -36.113 24.488 1.00 51.41 100 ASP B CA 1
ATOM 2328 C C . ASP B 1 102 ? 1.609 -35.022 23.478 1.00 54.66 100 ASP B C 1
ATOM 2329 O O . ASP B 1 102 ? 2.505 -34.221 23.764 1.00 58.80 100 ASP B O 1
ATOM 2333 N N . HIS B 1 103 ? 0.937 -34.965 22.298 1.00 46.66 101 HIS B N 1
ATOM 2334 C CA . HIS B 1 103 ? 1.102 -33.901 21.298 1.00 49.47 101 HIS B CA 1
ATOM 2335 C C . HIS B 1 103 ? 0.565 -32.485 21.786 1.00 51.20 101 HIS B C 1
ATOM 2336 O O . HIS B 1 103 ? 0.525 -31.570 20.954 1.00 53.78 101 HIS B O 1
ATOM 2343 N N . LEU B 1 104 ? 0.161 -32.271 23.039 1.00 48.60 102 LEU B N 1
ATOM 2344 C CA . LEU B 1 104 ? -0.219 -30.958 23.543 1.00 50.52 102 LEU B CA 1
ATOM 2345 C C . LEU B 1 104 ? 0.710 -30.595 24.687 1.00 47.26 102 LEU B C 1
ATOM 2346 O O . LEU B 1 104 ? 0.938 -31.412 25.575 1.00 53.53 102 LEU B O 1
ATOM 2351 N N . ASN B 1 105 ? 1.255 -29.387 24.662 1.00 49.88 103 ASN B N 1
ATOM 2352 C CA . ASN B 1 105 ? 2.085 -28.895 25.763 1.00 53.96 103 ASN B CA 1
ATOM 2353 C C . ASN B 1 105 ? 1.235 -27.952 26.609 1.00 49.73 103 ASN B C 1
ATOM 2354 O O . ASN B 1 105 ? 0.980 -26.808 26.226 1.00 49.75 103 ASN B O 1
ATOM 2359 N N . LEU B 1 106 ? 0.790 -28.448 27.761 1.00 56.52 104 LEU B N 1
ATOM 2360 C CA . LEU B 1 106 ? -0.141 -27.727 28.622 1.00 53.31 104 LEU B CA 1
ATOM 2361 C C . LEU B 1 106 ? 0.617 -26.904 29.649 1.00 51.54 104 LEU B C 1
ATOM 2362 O O . LEU B 1 106 ? 1.556 -27.401 30.283 1.00 55.60 104 LEU B O 1
ATOM 2367 N N . ARG B 1 107 ? 0.209 -25.646 29.799 1.00 52.36 105 ARG B N 1
ATOM 2368 C CA . ARG B 1 107 ? 0.685 -24.782 30.865 1.00 47.03 105 ARG B CA 1
ATOM 2369 C C . ARG B 1 107 ? -0.523 -24.085 31.466 1.00 49.26 105 ARG B C 1
ATOM 2370 O O . ARG B 1 107 ? -1.453 -23.706 30.746 1.00 46.15 105 ARG B O 1
ATOM 2378 N N . ILE B 1 108 ? -0.513 -23.939 32.788 1.00 48.30 106 ILE B N 1
ATOM 2379 C CA . ILE B 1 108 ? -1.663 -23.452 33.534 1.00 44.79 106 ILE B CA 1
ATOM 2380 C C . ILE B 1 108 ? -1.207 -22.290 34.402 1.00 45.19 106 ILE B C 1
ATOM 2381 O O . ILE B 1 108 ? -0.171 -22.380 35.074 1.00 45.62 106 ILE B O 1
ATOM 2386 N N . PHE B 1 109 ? -1.970 -21.200 34.378 1.00 43.94 107 PHE B N 1
ATOM 2387 C CA . PHE B 1 109 ? -1.707 -20.024 35.202 1.00 44.12 107 PHE B CA 1
ATOM 2388 C C . PHE B 1 109 ? -2.955 -19.716 36.003 1.00 39.70 107 PHE B C 1
ATOM 2389 O O . PHE B 1 109 ? -4.048 -19.618 35.440 1.00 40.67 107 PHE B O 1
ATOM 2397 N N . ALA B 1 110 ? -2.797 -19.574 37.310 1.00 41.98 108 ALA B N 1
ATOM 2398 C CA . ALA B 1 110 ? -3.911 -19.256 38.183 1.00 40.31 108 ALA B CA 1
ATOM 2399 C C . ALA B 1 110 ? -3.782 -17.817 38.656 1.00 42.95 108 ALA B C 1
ATOM 2400 O O . ALA B 1 110 ? -2.678 -17.348 38.947 1.00 48.24 108 ALA B O 1
ATOM 2402 N N . SER B 1 111 ? -4.907 -17.113 38.736 1.00 39.42 109 SER B N 1
ATOM 2403 C CA . SER B 1 111 ? -4.859 -15.823 39.408 1.00 43.49 109 SER B CA 1
ATOM 2404 C C . SER B 1 111 ? -4.853 -16.016 40.926 1.00 45.56 109 SER B C 1
ATOM 2405 O O . SER B 1 111 ? -4.026 -15.428 41.630 1.00 44.79 109 SER B O 1
ATOM 2408 N N . ARG B 1 112 ? -5.726 -16.876 41.443 1.00 40.50 110 ARG B N 1
ATOM 2409 C CA . ARG B 1 112 ? -5.754 -17.189 42.864 1.00 41.35 110 ARG B CA 1
ATOM 2410 C C . ARG B 1 112 ? -5.623 -18.695 43.087 1.00 40.60 110 ARG B C 1
ATOM 2411 O O . ARG B 1 112 ? -5.979 -19.512 42.234 1.00 39.96 110 ARG B O 1
ATOM 2419 N N . LEU B 1 113 ? -5.102 -19.056 44.252 1.00 42.99 111 LEU B N 1
ATOM 2420 C CA . LEU B 1 113 ? -4.899 -20.447 44.636 1.00 40.74 111 LEU B CA 1
ATOM 2421 C C . LEU B 1 113 ? -6.106 -20.911 45.441 1.00 41.75 111 LEU B C 1
ATOM 2422 O O . LEU B 1 113 ? -6.329 -20.436 46.557 1.00 47.45 111 LEU B O 1
ATOM 2427 N N . TYR B 1 114 ? -6.870 -21.851 44.889 1.00 39.74 112 TYR B N 1
ATOM 2428 C CA . TYR B 1 114 ? -8.171 -22.238 45.437 1.00 40.89 112 TYR B CA 1
ATOM 2429 C C . TYR B 1 114 ? -7.981 -23.242 46.570 1.00 41.81 112 TYR B C 1
ATOM 2430 O O . TYR B 1 114 ? -7.528 -24.364 46.341 1.00 40.83 112 TYR B O 1
ATOM 2439 N N . TYR B 1 115 ? -8.319 -22.830 47.799 1.00 41.91 113 TYR B N 1
ATOM 2440 C CA . TYR B 1 115 ? -8.208 -23.672 48.999 1.00 43.02 113 TYR B CA 1
ATOM 2441 C C . TYR B 1 115 ? -6.786 -24.194 49.188 1.00 40.51 113 TYR B C 1
ATOM 2442 O O . TYR B 1 115 ? -6.563 -25.348 49.533 1.00 39.50 113 TYR B O 1
ATOM 2451 N N . HIS B 1 116 ? -5.812 -23.314 49.006 1.00 42.52 114 HIS B N 1
ATOM 2452 C CA . HIS B 1 116 ? -4.421 -23.738 48.999 1.00 42.59 114 HIS B CA 1
ATOM 2453 C C . HIS B 1 116 ? -3.918 -24.196 50.353 1.00 36.15 114 HIS B C 1
ATOM 2454 O O . HIS B 1 116 ? -2.794 -24.700 50.422 1.00 37.83 114 HIS B O 1
ATOM 2461 N N . TRP B 1 117 ? -4.681 -23.988 51.424 1.00 40.57 115 TRP B N 1
ATOM 2462 C CA . TRP B 1 117 ? -4.321 -24.461 52.761 1.00 41.96 115 TRP B CA 1
ATOM 2463 C C . TRP B 1 117 ? -4.811 -25.885 53.037 1.00 43.09 115 TRP B C 1
ATOM 2464 O O . TRP B 1 117 ? -4.575 -26.408 54.128 1.00 36.82 115 TRP B O 1
ATOM 2475 N N . CYS B 1 118 ? -5.470 -26.525 52.076 1.00 42.22 116 CYS B N 1
ATOM 2476 C CA . CYS B 1 118 ? -5.943 -27.891 52.224 1.00 44.94 116 CYS B CA 1
ATOM 2477 C C . CYS B 1 118 ? -5.032 -28.831 51.448 1.00 45.65 116 CYS B C 1
ATOM 2478 O O . CYS B 1 118 ? -4.583 -28.525 50.337 1.00 45.07 116 CYS B O 1
ATOM 2481 N N . LYS B 1 119 ? -4.787 -29.979 52.045 1.00 47.44 117 LYS B N 1
ATOM 2482 C CA . LYS B 1 119 ? -3.853 -30.961 51.508 1.00 48.51 117 LYS B CA 1
ATOM 2483 C C . LYS B 1 119 ? -4.284 -31.474 50.142 1.00 44.07 117 LYS B C 1
ATOM 2484 O O . LYS B 1 119 ? -3.440 -31.518 49.237 1.00 39.55 117 LYS B O 1
ATOM 2490 N N . PRO B 1 120 ? -5.550 -31.841 49.908 1.00 45.70 118 PRO B N 1
ATOM 2491 C CA . PRO B 1 120 ? -5.903 -32.364 48.582 1.00 47.65 118 PRO B CA 1
ATOM 2492 C C . PRO B 1 120 ? -5.635 -31.372 47.460 1.00 45.37 118 PRO B C 1
ATOM 2493 O O . PRO B 1 120 ? -5.006 -31.743 46.459 1.00 43.22 118 PRO B O 1
ATOM 2497 N N . GLN B 1 121 ? -6.064 -30.110 47.603 1.00 45.28 119 GLN B N 1
ATOM 2498 C CA . GLN B 1 121 ? -5.746 -29.122 46.576 1.00 39.17 119 GLN B CA 1
ATOM 2499 C C . GLN B 1 121 ? -4.240 -28.953 46.432 1.00 38.24 119 GLN B C 1
ATOM 2500 O O . GLN B 1 121 ? -3.734 -28.786 45.317 1.00 39.01 119 GLN B O 1
ATOM 2506 N N . GLN B 1 122 ? -3.505 -29.010 47.544 1.00 40.12 120 GLN B N 1
ATOM 2507 C CA . GLN B 1 122 ? -2.045 -28.960 47.486 1.00 41.45 120 GLN B CA 1
ATOM 2508 C C . GLN B 1 122 ? -1.496 -30.105 46.645 1.00 44.63 120 GLN B C 1
ATOM 2509 O O . GLN B 1 122 ? -0.838 -29.886 45.618 1.00 44.22 120 GLN B O 1
ATOM 2515 N N . GLU B 1 123 ? -1.773 -31.342 47.068 1.00 40.89 121 GLU B N 1
ATOM 2516 C CA . GLU B 1 123 ? -1.324 -32.508 46.317 1.00 43.35 121 GLU B CA 1
ATOM 2517 C C . GLU B 1 123 ? -1.732 -32.400 44.860 1.00 42.85 121 GLU B C 1
ATOM 2518 O O . GLU B 1 123 ? -0.932 -32.663 43.959 1.00 43.80 121 GLU B O 1
ATOM 2524 N N . GLY B 1 124 ? -2.981 -32.006 44.616 1.00 40.82 122 GLY B N 1
ATOM 2525 C CA . GLY B 1 124 ? -3.430 -31.806 43.252 1.00 42.53 122 GLY B CA 1
ATOM 2526 C C . GLY B 1 124 ? -2.491 -30.934 42.437 1.00 43.53 122 GLY B C 1
ATOM 2527 O O . GLY B 1 124 ? -2.144 -31.279 41.307 1.00 46.04 122 GLY B O 1
ATOM 2528 N N . LEU B 1 125 ? -2.037 -29.805 43.008 1.00 38.21 123 LEU B N 1
ATOM 2529 C CA . LEU B 1 125 ? -1.176 -28.902 42.232 1.00 42.40 123 LEU B CA 1
ATOM 2530 C C . LEU B 1 125 ? 0.233 -29.462 42.092 1.00 42.00 123 LEU B C 1
ATOM 2531 O O . LEU B 1 125 ? 0.859 -29.310 41.038 1.00 44.39 123 LEU B O 1
ATOM 2536 N N . ARG B 1 126 ? 0.752 -30.120 43.133 1.00 43.31 124 ARG B N 1
ATOM 2537 C CA . ARG B 1 126 ? 2.067 -30.742 43.004 1.00 45.69 124 ARG B CA 1
ATOM 2538 C C . ARG B 1 126 ? 2.059 -31.823 41.929 1.00 47.01 124 ARG B C 1
ATOM 2539 O O . ARG B 1 126 ? 3.078 -32.054 41.269 1.00 46.21 124 ARG B O 1
ATOM 2547 N N . LEU B 1 127 ? 0.910 -32.469 41.729 1.00 46.77 125 LEU B N 1
ATOM 2548 C CA . LEU B 1 127 ? 0.786 -33.530 40.738 1.00 48.13 125 LEU B CA 1
ATOM 2549 C C . LEU B 1 127 ? 0.831 -32.956 39.333 1.00 48.17 125 LEU B C 1
ATOM 2550 O O . LEU B 1 127 ? 1.628 -33.393 38.492 1.00 47.33 125 LEU B O 1
ATOM 2555 N N . LEU B 1 128 ? -0.033 -31.976 39.066 1.00 48.50 126 LEU B N 1
ATOM 2556 C CA . LEU B 1 128 ? 0.034 -31.192 37.840 1.00 46.89 126 LEU B CA 1
ATOM 2557 C C . LEU B 1 128 ? 1.4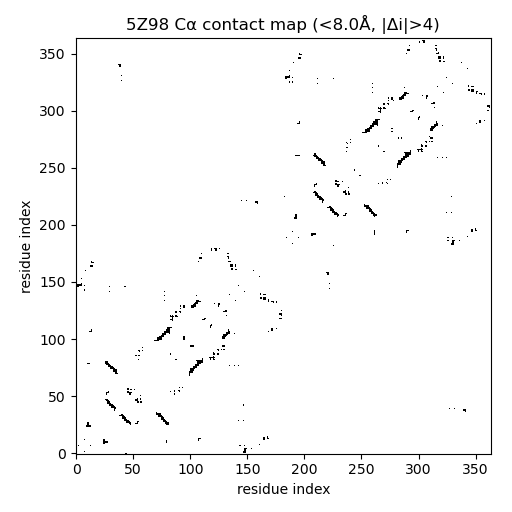70 -30.851 37.481 1.00 47.34 126 LEU B C 1
ATOM 2558 O O . LEU B 1 128 ? 1.930 -31.119 36.369 1.00 52.43 126 LEU B O 1
ATOM 2563 N N . CYS B 1 129 ? 2.211 -30.298 38.432 1.00 46.81 127 CYS B N 1
ATOM 2564 C CA . CYS B 1 129 ? 3.598 -29.948 38.160 1.00 47.07 127 CYS B CA 1
ATOM 2565 C C . CYS B 1 129 ? 4.486 -31.169 38.013 1.00 47.82 127 CYS B C 1
ATOM 2566 O O . CYS B 1 129 ? 5.591 -31.044 37.485 1.00 45.73 127 CYS B O 1
ATOM 2569 N N . GLY B 1 130 ? 4.048 -32.333 38.493 1.00 45.65 128 GLY B N 1
ATOM 2570 C CA . GLY B 1 130 ? 4.821 -33.539 38.306 1.00 52.92 128 GLY B CA 1
ATOM 2571 C C . GLY B 1 130 ? 4.466 -34.324 37.071 1.00 53.38 128 GLY B C 1
ATOM 2572 O O . GLY B 1 130 ? 5.202 -35.231 36.686 1.00 56.83 128 GLY B O 1
ATOM 2573 N N . SER B 1 131 ? 3.363 -33.970 36.421 1.00 54.44 129 SER B N 1
ATOM 2574 C CA . SER B 1 131 ? 2.771 -34.741 35.337 1.00 47.82 129 SER B CA 1
ATOM 2575 C C . SER B 1 131 ? 2.704 -33.923 34.053 1.00 52.42 129 SER B C 1
ATOM 2576 O O . SER B 1 131 ? 1.718 -33.978 33.308 1.00 51.55 129 SER B O 1
ATOM 2579 N N . GLN B 1 132 ? 3.758 -33.142 33.796 1.00 50.93 130 GLN B N 1
ATOM 2580 C CA . GLN B 1 132 ? 3.968 -32.330 32.599 1.00 55.93 130 GLN B CA 1
ATOM 2581 C C . GLN B 1 132 ? 3.101 -31.084 32.549 1.00 55.10 130 GLN B C 1
ATOM 2582 O O . GLN B 1 132 ? 3.069 -30.413 31.504 1.00 54.14 130 GLN B O 1
ATOM 2588 N N . VAL B 1 133 ? 2.403 -30.745 33.630 1.00 50.26 131 VAL B N 1
ATOM 2589 C CA . VAL B 1 133 ? 1.510 -29.588 33.608 1.00 48.05 131 VAL B CA 1
ATOM 2590 C C . VAL B 1 133 ? 2.035 -28.523 34.564 1.00 50.25 131 VAL B C 1
ATOM 2591 O O . VAL B 1 133 ? 1.550 -28.425 35.700 1.00 51.00 131 VAL B O 1
ATOM 2595 N N . PRO B 1 134 ? 3.012 -27.714 34.162 1.00 48.97 132 PRO B N 1
ATOM 2596 C CA . PRO B 1 134 ? 3.504 -26.654 35.057 1.00 51.58 132 PRO B CA 1
ATOM 2597 C C . PRO B 1 134 ? 2.375 -25.741 35.502 1.00 45.24 132 PRO B C 1
ATOM 2598 O O . PRO B 1 134 ? 1.551 -25.303 34.695 1.00 48.87 132 PRO B O 1
ATOM 2602 N N . VAL B 1 135 ? 2.347 -25.456 36.800 1.00 48.25 133 VAL B N 1
ATOM 2603 C CA . VAL B 1 135 ? 1.391 -24.530 37.396 1.00 49.23 133 VAL B CA 1
ATOM 2604 C C . VAL B 1 135 ? 2.147 -23.298 37.875 1.00 48.26 133 VAL B C 1
ATOM 2605 O O . VAL B 1 135 ? 3.106 -23.407 38.649 1.00 49.39 133 VAL B O 1
ATOM 2609 N N . GLU B 1 136 ? 1.723 -22.129 37.415 1.00 52.25 134 GLU B N 1
ATOM 2610 C CA . GLU B 1 136 ? 2.287 -20.869 37.884 1.00 49.31 134 GLU B CA 1
ATOM 2611 C C . GLU B 1 136 ? 1.169 -19.912 38.278 1.00 47.81 134 GLU B C 1
ATOM 2612 O O . GLU B 1 136 ? 0.004 -20.078 37.906 1.00 48.60 134 GLU B O 1
ATOM 2618 N N . VAL B 1 137 ? 1.537 -18.907 39.017 1.00 47.06 135 VAL B N 1
ATOM 2619 C CA . VAL B 1 137 ? 0.642 -17.799 39.306 1.00 46.69 135 VAL B CA 1
ATOM 2620 C C . VAL B 1 137 ? 0.764 -16.773 38.191 1.00 45.00 135 VAL B C 1
ATOM 2621 O O . VAL B 1 137 ? 1.878 -16.435 37.768 1.00 45.99 135 VAL B O 1
ATOM 2625 N N . MET B 1 138 ? -0.380 -16.271 37.711 1.00 42.64 136 MET B N 1
ATOM 2626 C CA . MET B 1 138 ? -0.375 -15.143 36.783 1.00 39.62 136 MET B CA 1
ATOM 2627 C C . MET B 1 138 ? 0.404 -13.980 37.371 1.00 40.12 136 MET B C 1
ATOM 2628 O O . MET B 1 138 ? 0.258 -13.652 38.552 1.00 44.97 136 MET B O 1
ATOM 2633 N N . GLY B 1 139 ? 1.239 -13.361 36.546 1.00 43.34 137 GLY B N 1
ATOM 2634 C CA . GLY B 1 139 ? 1.870 -12.097 36.899 1.00 43.61 137 GLY B CA 1
ATOM 2635 C C . GLY B 1 139 ? 1.546 -11.077 35.832 1.00 46.94 137 GLY B C 1
ATOM 2636 O O . GLY B 1 139 ? 0.772 -11.394 34.919 1.00 45.70 137 GLY B O 1
ATOM 2637 N N . LEU B 1 140 ? 2.120 -9.867 35.914 1.00 45.77 138 LEU B N 1
ATOM 2638 C CA . LEU B 1 140 ? 1.896 -8.852 34.878 1.00 47.17 138 LEU B CA 1
ATOM 2639 C C . LEU B 1 140 ? 1.940 -9.411 33.459 1.00 46.65 138 LEU B C 1
ATOM 2640 O O . LEU B 1 140 ? 1.004 -9.135 32.699 1.00 46.92 138 LEU B O 1
ATOM 2645 N N . PRO B 1 141 ? 2.944 -10.212 33.048 1.00 46.65 139 PRO B N 1
ATOM 2646 C CA . PRO B 1 141 ? 2.921 -10.749 31.669 1.00 46.41 139 PRO B CA 1
ATOM 2647 C C . PRO B 1 141 ? 1.616 -11.432 31.304 1.00 46.63 139 PRO B C 1
ATOM 2648 O O . PRO B 1 141 ? 1.043 -11.161 30.240 1.00 49.75 139 PRO B O 1
ATOM 2652 N N . GLU B 1 142 ? 1.115 -12.298 32.184 1.00 41.78 140 GLU B N 1
ATOM 2653 C CA . GLU B 1 142 ? -0.088 -13.058 31.884 1.00 41.73 140 GLU B CA 1
ATOM 2654 C C . GLU B 1 142 ? -1.345 -12.211 32.029 1.00 41.64 140 GLU B C 1
ATOM 2655 O O . GLU B 1 142 ? -2.273 -12.337 31.223 1.00 38.64 140 GLU B O 1
ATOM 2661 N N . PHE B 1 143 ? -1.420 -11.370 33.068 1.00 45.62 141 PHE B N 1
ATOM 2662 C CA . PHE B 1 143 ? -2.530 -10.424 33.146 1.00 46.81 141 PHE B CA 1
ATOM 2663 C C . PHE B 1 143 ? -2.573 -9.540 31.907 1.00 43.50 141 PHE B C 1
ATOM 2664 O O . PHE B 1 143 ? -3.648 -9.308 31.344 1.00 45.54 141 PHE B O 1
ATOM 2672 N N . ASN B 1 144 ? -1.407 -9.081 31.444 1.00 42.28 142 ASN B N 1
ATOM 2673 C CA . ASN B 1 144 ? -1.330 -8.303 30.202 1.00 52.06 142 ASN B CA 1
ATOM 2674 C C . ASN B 1 144 ? -1.931 -9.059 29.021 1.00 51.67 142 ASN B C 1
ATOM 2675 O O . ASN B 1 144 ? -2.796 -8.537 28.302 1.00 49.45 142 ASN B O 1
ATOM 2680 N N . ASP B 1 145 ? -1.461 -10.286 28.789 1.00 41.74 143 ASP B N 1
ATOM 2681 C CA . ASP B 1 145 ? -1.901 -11.000 27.599 1.00 47.35 143 ASP B CA 1
ATOM 2682 C C . ASP B 1 145 ? -3.397 -11.282 27.666 1.00 47.29 143 ASP B C 1
ATOM 2683 O O . ASP B 1 145 ? -4.103 -11.179 26.656 1.00 45.83 143 ASP B O 1
ATOM 2688 N N . CYS B 1 146 ? -3.918 -11.572 28.863 1.00 45.85 144 CYS B N 1
ATOM 2689 C CA . CYS B 1 146 ? -5.339 -11.901 28.963 1.00 47.63 144 CYS B CA 1
ATOM 2690 C C 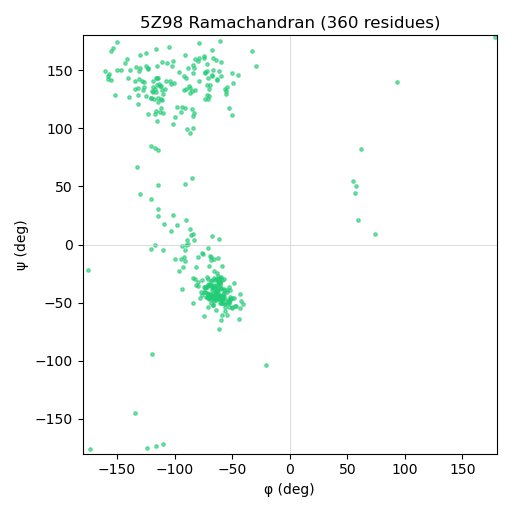. CYS B 1 146 ? -6.217 -10.677 28.712 1.00 48.20 144 CYS B C 1
ATOM 2691 O O . CYS B 1 146 ? -7.229 -10.765 28.005 1.00 51.58 144 CYS B O 1
ATOM 2694 N N . TRP B 1 147 ? -5.843 -9.525 29.265 1.00 47.85 145 TRP B N 1
ATOM 2695 C CA . TRP B 1 147 ? -6.592 -8.302 28.983 1.00 52.02 145 TRP B CA 1
ATOM 2696 C C . TRP B 1 147 ? -6.559 -7.994 27.492 1.00 50.54 145 TRP B C 1
ATOM 2697 O O . TRP B 1 147 ? -7.603 -7.789 26.859 1.00 53.81 145 TRP B O 1
ATOM 2708 N N . GLU B 1 148 ? -5.363 -7.993 26.909 1.00 42.96 146 GLU B N 1
ATOM 2709 C CA . GLU B 1 148 ? -5.228 -7.601 25.514 1.00 49.11 146 GLU B CA 1
ATOM 2710 C C . GLU B 1 148 ? -6.147 -8.420 24.611 1.00 55.71 146 GLU B C 1
ATOM 2711 O O . GLU B 1 148 ? -6.916 -7.855 23.824 1.00 59.83 146 GLU B O 1
ATOM 2717 N N . ASN B 1 149 ? -6.118 -9.758 24.745 1.00 51.15 147 ASN B N 1
ATOM 2718 C CA . ASN B 1 149 ? -6.728 -10.659 23.764 1.00 53.14 147 ASN B CA 1
ATOM 2719 C C . ASN B 1 149 ? -8.106 -11.211 24.143 1.00 55.24 147 ASN B C 1
ATOM 2720 O O . ASN B 1 149 ? -8.764 -11.811 23.284 1.00 52.73 147 ASN B O 1
ATOM 2725 N N . PHE B 1 150 ? -8.558 -11.070 25.392 1.00 52.79 148 PHE B N 1
ATOM 2726 C CA . PHE B 1 150 ? -9.830 -11.673 25.780 1.00 54.37 148 PHE B CA 1
ATOM 2727 C C . PHE B 1 150 ? -10.887 -10.657 26.195 1.00 56.10 148 PHE B C 1
ATOM 2728 O O . PHE B 1 150 ? -12.010 -11.053 26.539 1.00 57.92 148 PHE B O 1
ATOM 2736 N N . VAL B 1 151 ? -10.577 -9.370 26.170 1.00 53.91 149 VAL B N 1
ATOM 2737 C CA . VAL B 1 151 ? -11.445 -8.350 26.737 1.00 58.15 149 VAL B CA 1
ATOM 2738 C C . VAL B 1 151 ? -11.870 -7.393 25.638 1.00 61.88 149 VAL B C 1
ATOM 2739 O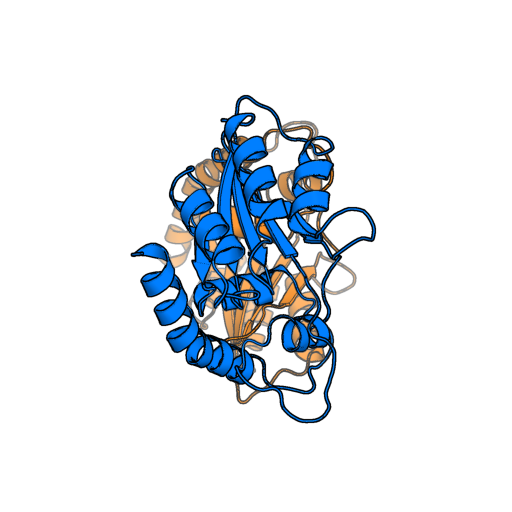 O . VAL B 1 151 ? -11.046 -6.961 24.826 1.00 60.90 149 VAL B O 1
ATOM 2743 N N . ASP B 1 152 ? -13.156 -7.053 25.630 1.00 63.89 150 ASP B N 1
ATOM 2744 C CA . ASP B 1 152 ? -13.668 -6.041 24.717 1.00 67.43 150 ASP B CA 1
ATOM 2745 C C . ASP B 1 152 ? -13.183 -4.653 25.130 1.00 67.10 150 ASP B C 1
ATOM 2746 O O . ASP B 1 152 ? -13.415 -4.226 26.266 1.00 64.46 150 ASP B O 1
ATOM 2751 N N . HIS B 1 153 ? -12.541 -3.935 24.200 1.00 63.87 151 HIS B N 1
ATOM 2752 C CA . HIS B 1 153 ? -12.021 -2.595 24.455 1.00 66.85 151 HIS B CA 1
ATOM 2753 C C . HIS B 1 153 ? -12.731 -1.523 23.636 1.00 69.20 151 HIS B C 1
ATOM 2754 O O . HIS B 1 153 ? -12.151 -0.464 23.387 1.00 73.68 151 HIS B O 1
ATOM 2761 N N . GLU B 1 154 ? -13.972 -1.770 23.211 1.00 70.05 152 GLU B N 1
ATOM 2762 C CA . GLU B 1 154 ? -14.687 -0.784 22.405 1.00 71.70 152 GLU B CA 1
ATOM 2763 C C . GLU B 1 154 ? -15.326 0.303 23.260 1.00 74.43 152 GLU B C 1
ATOM 2764 O O . GLU B 1 154 ? -15.479 1.435 22.794 1.00 74.74 152 GLU B O 1
ATOM 2770 N N . LYS B 1 155 ? -15.705 -0.012 24.495 1.00 73.10 153 LYS B N 1
ATOM 2771 C CA . LYS B 1 155 ? -16.469 0.915 25.308 1.00 72.20 153 LYS B CA 1
ATOM 2772 C C . LYS B 1 155 ? -15.576 1.620 26.326 1.00 69.79 153 LYS B C 1
ATOM 2773 O O . LYS B 1 155 ? -14.490 1.138 26.658 1.00 69.01 153 LYS B O 1
ATOM 2779 N N . PRO B 1 156 ? -15.995 2.784 26.828 1.00 59.90 154 PRO B N 1
ATOM 2780 C CA . PRO B 1 156 ? -15.128 3.563 27.721 1.00 60.06 154 PRO B CA 1
ATOM 2781 C C . PRO B 1 156 ? -15.218 3.040 29.143 1.00 60.02 154 PRO B C 1
ATOM 2782 O O . PRO B 1 156 ? -16.312 2.820 29.670 1.00 61.86 154 PRO B O 1
ATOM 2786 N N . LEU B 1 157 ? -14.060 2.858 29.764 1.00 56.84 155 LEU B N 1
ATOM 2787 C CA . LEU B 1 157 ? -14.002 2.210 31.066 1.00 52.42 155 LEU B CA 1
ATOM 2788 C C . LEU B 1 157 ? -14.272 3.196 32.199 1.00 55.21 155 LEU B C 1
ATOM 2789 O O . LEU B 1 157 ? -13.933 4.383 32.125 1.00 49.42 155 LEU B O 1
ATOM 2794 N N . SER B 1 158 ? -14.884 2.679 33.261 1.00 53.21 156 SER B N 1
ATOM 2795 C CA . SER B 1 158 ? -15.111 3.431 34.476 1.00 47.90 156 SER B CA 1
ATOM 2796 C C . SER B 1 158 ? -13.927 3.359 35.426 1.00 49.71 156 SER B C 1
ATOM 2797 O O . SER B 1 158 ? -14.056 3.762 36.589 1.00 52.28 156 SER B O 1
ATOM 2800 N N . PHE B 1 159 ? -12.777 2.877 34.955 1.00 44.88 157 PHE B N 1
ATOM 2801 C CA . PHE B 1 159 ? -11.596 2.775 35.796 1.00 46.04 157 PHE B CA 1
ATOM 2802 C C . PHE B 1 159 ? -10.363 2.808 34.916 1.00 41.96 157 PHE B C 1
ATOM 2803 O O . PHE B 1 159 ? -10.447 2.608 33.709 1.00 45.01 157 PHE B O 1
ATOM 2811 N N . ASP B 1 160 ? -9.208 3.003 35.540 1.00 42.08 158 ASP B N 1
ATOM 2812 C CA . ASP B 1 160 ? -7.950 3.051 34.798 1.00 46.54 158 ASP B CA 1
ATOM 2813 C C . ASP B 1 160 ? -7.406 1.644 34.581 1.00 48.97 158 ASP B C 1
ATOM 2814 O O . ASP B 1 160 ? -7.048 0.979 35.560 1.00 50.95 158 ASP B O 1
ATOM 2819 N N . PRO B 1 161 ? -7.281 1.170 33.328 1.00 46.95 159 PRO B N 1
ATOM 2820 C CA . PRO B 1 161 ? -6.786 -0.201 33.134 1.00 48.25 159 PRO B CA 1
ATOM 2821 C C . PRO B 1 161 ? -5.349 -0.375 33.579 1.00 51.82 159 PRO B C 1
ATOM 2822 O O . PRO B 1 161 ? -5.023 -1.415 34.164 1.00 52.83 159 PRO B O 1
ATOM 2826 N N . CYS B 1 162 ? -4.474 0.614 33.352 1.00 49.18 160 CYS B N 1
ATOM 2827 C CA . CYS B 1 162 ? -3.075 0.408 33.725 1.00 50.91 160 CYS B CA 1
ATOM 2828 C C . CYS B 1 162 ? -2.903 0.314 35.241 1.00 52.19 160 CYS B C 1
ATOM 2829 O O . CYS B 1 162 ? -2.095 -0.488 35.724 1.00 54.06 160 CYS B O 1
ATOM 2832 N N . LYS B 1 163 ? -3.637 1.122 36.014 1.00 52.30 161 LYS B N 1
ATOM 2833 C CA . LYS B 1 163 ? -3.542 0.986 37.464 1.00 50.08 161 LYS B CA 1
ATOM 2834 C C . LYS B 1 163 ? -4.071 -0.372 37.913 1.00 48.00 161 LYS B C 1
ATOM 2835 O O . LYS B 1 163 ? -3.467 -1.024 38.770 1.00 42.02 161 LYS B O 1
ATOM 2841 N N . MET B 1 164 ? -5.205 -0.803 37.348 1.00 46.47 162 MET B N 1
ATOM 2842 C CA . MET B 1 164 ? -5.764 -2.107 37.684 1.00 49.73 162 MET B CA 1
ATOM 2843 C C . MET B 1 164 ? -4.751 -3.223 37.444 1.00 49.24 162 MET B C 1
ATOM 2844 O O . MET B 1 164 ? -4.552 -4.083 38.307 1.00 53.00 162 MET B O 1
ATOM 2849 N N . LEU B 1 165 ? -4.085 -3.213 36.287 1.00 47.86 163 LEU B N 1
ATOM 2850 C CA . LEU B 1 165 ? -3.059 -4.213 35.999 1.00 47.15 163 LEU B CA 1
ATOM 2851 C C . LEU B 1 165 ? -1.903 -4.115 36.993 1.00 48.65 163 LEU B C 1
ATOM 2852 O O . LEU B 1 165 ? -1.413 -5.131 37.505 1.00 49.62 163 LEU B O 1
ATOM 2857 N N . GLU B 1 166 ? -1.447 -2.888 37.259 1.00 48.21 164 GLU B N 1
ATOM 2858 C CA . GLU B 1 166 ? -0.474 -2.615 38.323 1.00 49.10 164 GLU B CA 1
ATOM 2859 C C . GLU B 1 166 ? -0.786 -3.370 39.609 1.00 48.15 164 GLU B C 1
ATOM 2860 O O . GLU B 1 166 ? 0.115 -3.890 40.281 1.00 48.14 164 GLU B O 1
ATOM 2866 N N . GLU B 1 167 ? -2.058 -3.409 39.981 1.00 46.20 165 GLU B N 1
ATOM 2867 C CA . GLU B 1 167 ? -2.439 -3.920 41.287 1.00 46.66 165 GLU B CA 1
ATOM 2868 C C . GLU B 1 167 ? -2.466 -5.449 41.294 1.00 46.16 165 GLU B C 1
ATOM 2869 O O . GLU B 1 167 ? -2.104 -6.083 42.293 1.00 48.06 165 GLU B O 1
ATOM 2875 N N . LEU B 1 168 ? -2.883 -6.055 40.188 1.00 51.91 166 LEU B N 1
ATOM 2876 C CA . LEU B 1 168 ? -2.762 -7.504 40.042 1.00 47.59 166 LEU B CA 1
ATOM 2877 C C . LEU B 1 168 ? -1.304 -7.935 40.154 1.00 45.33 166 LEU B C 1
ATOM 2878 O O . LEU B 1 168 ? -0.974 -8.856 40.908 1.00 49.72 166 LEU B O 1
ATOM 2883 N N . ASP B 1 169 ? -0.411 -7.252 39.432 1.00 48.14 167 ASP B N 1
ATOM 2884 C CA . ASP B 1 169 ? 1.023 -7.509 39.568 1.00 45.98 167 ASP B CA 1
ATOM 2885 C C . ASP B 1 169 ? 1.446 -7.497 41.031 1.00 45.73 167 ASP B C 1
ATOM 2886 O O . ASP B 1 169 ? 2.057 -8.458 41.520 1.00 43.26 167 ASP B O 1
ATOM 2891 N N . LYS B 1 170 ? 1.128 -6.405 41.741 1.00 45.03 168 LYS B N 1
ATOM 2892 C CA . LYS B 1 170 ? 1.514 -6.260 43.144 1.00 42.94 168 LYS B CA 1
ATOM 2893 C C . LYS B 1 170 ? 0.954 -7.390 43.998 1.00 45.08 168 LYS B C 1
ATOM 2894 O O . LYS B 1 170 ? 1.683 -8.010 44.783 1.00 47.26 168 LYS B O 1
ATOM 2900 N N . ASN B 1 171 ? -0.351 -7.651 43.883 1.00 44.41 169 ASN B N 1
ATOM 2901 C CA . ASN B 1 171 ? -0.956 -8.724 44.662 1.00 44.75 169 ASN B CA 1
ATOM 2902 C C . ASN B 1 171 ? -0.408 -10.097 44.268 1.00 45.40 169 ASN B C 1
ATOM 2903 O O . ASN B 1 171 ? -0.359 -11.004 45.102 1.00 44.71 169 ASN B O 1
ATOM 2908 N N . SER B 1 172 ? -0.010 -10.286 43.015 1.00 40.35 170 SER B N 1
ATOM 2909 C CA . SER B 1 172 ? 0.402 -11.639 42.649 1.00 45.04 170 SER B CA 1
ATOM 2910 C C . SER B 1 172 ? 1.688 -12.069 43.333 1.00 45.60 170 SER B C 1
ATOM 2911 O O . SER B 1 172 ? 1.994 -13.259 43.319 1.00 46.62 170 SER B O 1
ATOM 2914 N N . ARG B 1 173 ? 2.441 -11.153 43.943 1.00 46.21 171 ARG B N 1
ATOM 2915 C CA . ARG B 1 173 ? 3.738 -11.556 44.475 1.00 46.77 171 ARG B CA 1
ATOM 2916 C C . ARG B 1 173 ? 3.582 -12.494 45.665 1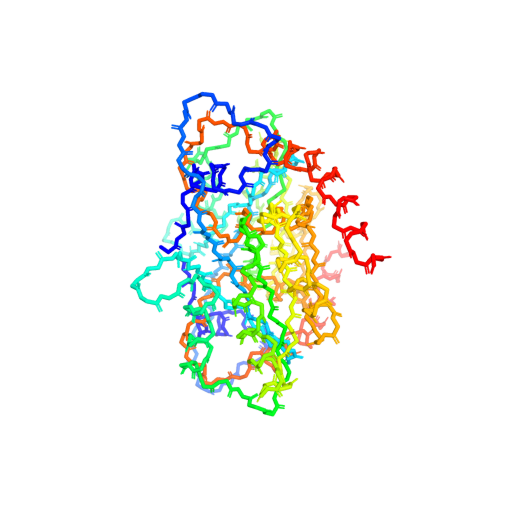.00 47.13 171 ARG B C 1
ATOM 2917 O O . ARG B 1 173 ? 4.268 -13.516 45.754 1.00 46.33 171 ARG B O 1
ATOM 2925 N N . ALA B 1 174 ? 2.707 -12.150 46.611 1.00 47.85 172 ALA B N 1
ATOM 2926 C CA . ALA B 1 174 ? 2.551 -13.006 47.777 1.00 47.11 172 ALA B CA 1
ATOM 2927 C C . ALA B 1 174 ? 1.913 -14.326 47.388 1.00 44.79 172 ALA B C 1
ATOM 2928 O O . ALA B 1 174 ? 2.239 -15.370 47.964 1.00 48.54 172 ALA B O 1
ATOM 2930 N N . ILE B 1 175 ? 0.997 -14.286 46.419 1.00 44.78 173 ILE B N 1
ATOM 2931 C CA . ILE B 1 175 ? 0.407 -15.504 45.872 1.00 46.59 173 ILE B CA 1
ATOM 2932 C C . ILE B 1 175 ? 1.466 -16.370 45.206 1.00 42.06 173 ILE B C 1
ATOM 2933 O O . ILE B 1 175 ? 1.367 -17.602 45.225 1.00 47.92 173 ILE B O 1
ATOM 2938 N N . LYS B 1 176 ? 2.509 -15.760 44.641 1.00 41.46 174 LYS B N 1
ATOM 2939 C CA . LYS B 1 176 ? 3.584 -16.543 44.037 1.00 48.58 174 LYS B CA 1
ATOM 2940 C C . LYS B 1 176 ? 4.416 -17.266 45.096 1.00 50.67 174 LYS B C 1
ATOM 2941 O O . LYS B 1 176 ? 4.700 -18.462 44.965 1.00 44.65 174 LYS B O 1
ATOM 2947 N N . ARG B 1 177 ? 4.820 -16.560 46.157 1.00 46.65 175 ARG B N 1
ATOM 2948 C CA . ARG B 1 177 ? 5.625 -17.214 47.185 1.00 47.14 175 ARG B CA 1
ATOM 2949 C C . ARG B 1 177 ? 4.868 -18.358 47.834 1.00 49.33 175 ARG B C 1
ATOM 2950 O O . ARG B 1 177 ? 5.473 -19.357 48.240 1.00 51.10 175 ARG B O 1
ATOM 2958 N N . ARG B 1 178 ? 3.548 -18.220 47.949 1.00 48.05 176 ARG B N 1
ATOM 2959 C CA . ARG B 1 178 ? 2.732 -19.291 48.490 1.00 47.47 176 ARG B CA 1
ATOM 2960 C C . ARG B 1 178 ? 2.744 -20.506 47.567 1.00 48.90 176 ARG B C 1
ATOM 2961 O O . ARG B 1 178 ? 2.847 -21.645 48.036 1.00 44.85 176 ARG B O 1
ATOM 2969 N N . LEU B 1 179 ? 2.660 -20.290 46.247 1.00 49.46 177 LEU B N 1
ATOM 2970 C CA . LEU B 1 179 ? 2.710 -21.436 45.339 1.00 50.82 177 LEU B CA 1
ATOM 2971 C C . LEU B 1 179 ? 4.071 -22.117 45.401 1.00 49.52 177 LEU B C 1
ATOM 2972 O O . LEU B 1 179 ? 4.152 -23.344 45.479 1.00 50.33 177 LEU B O 1
ATOM 2977 N N . GLU B 1 180 ? 5.149 -21.332 45.386 1.00 51.21 178 GLU B N 1
ATOM 2978 C CA . GLU B 1 180 ? 6.490 -21.887 45.529 1.00 50.03 178 GLU B CA 1
ATOM 2979 C C . GLU B 1 180 ? 6.599 -22.784 46.759 1.00 54.65 178 GLU B C 1
ATOM 2980 O O . GLU B 1 180 ? 7.115 -23.905 46.678 1.00 55.25 178 GLU B O 1
ATOM 2986 N N . ARG B 1 181 ? 6.103 -22.315 47.909 1.00 49.49 179 ARG B N 1
ATOM 2987 C CA . ARG B 1 181 ? 6.200 -23.118 49.126 1.00 52.54 179 ARG B CA 1
ATOM 2988 C C . ARG B 1 181 ? 5.437 -24.433 49.005 1.00 54.49 179 ARG B C 1
ATOM 2989 O O . ARG B 1 181 ? 5.848 -25.441 49.592 1.00 56.50 179 ARG B O 1
ATOM 2997 N N . ILE B 1 182 ? 4.329 -24.442 48.263 1.00 54.25 180 ILE B N 1
ATOM 2998 C CA . ILE B 1 182 ? 3.546 -25.663 48.109 1.00 52.08 180 ILE B CA 1
ATOM 2999 C C . ILE B 1 182 ? 4.326 -26.701 47.313 1.00 55.60 180 ILE B C 1
ATOM 3000 O O . ILE B 1 182 ? 4.257 -27.902 47.595 1.00 57.73 180 ILE B O 1
ATOM 3005 N N . LYS B 1 183 ? 5.086 -26.259 46.314 1.00 57.48 181 LYS B N 1
ATOM 3006 C CA . LYS B 1 183 ? 5.786 -27.203 45.451 1.00 57.29 181 LYS B CA 1
ATOM 3007 C C . LYS B 1 183 ? 6.900 -27.937 46.189 1.00 61.15 181 LYS B C 1
ATOM 3008 O O . LYS B 1 183 ? 7.179 -29.103 45.883 1.00 69.47 181 LYS B O 1
ATOM 3014 N N . GLN B 1 184 ? 7.535 -27.294 47.165 1.00 59.76 182 GLN B N 1
ATOM 3015 C CA . GLN B 1 184 ? 8.673 -27.883 47.855 1.00 62.72 182 GLN B CA 1
ATOM 3016 C C . GLN B 1 184 ? 8.279 -28.532 49.176 1.00 66.62 182 GLN B C 1
ATOM 3017 O O . GLN B 1 184 ? 9.149 -28.814 50.007 1.00 72.67 182 GLN B O 1
ATOM 3023 N N . SER B 1 185 ? 6.990 -28.788 49.380 1.00 65.19 183 SER B N 1
ATOM 3024 C CA . SER B 1 185 ? 6.515 -29.397 50.616 1.00 65.48 183 SER B CA 1
ATOM 3025 C C . SER B 1 185 ? 6.581 -30.918 50.547 1.00 59.81 183 SER B C 1
ATOM 3026 O O . SER B 1 185 ? 6.518 -31.493 49.461 1.00 66.22 183 SER B O 1
#

Secondary structure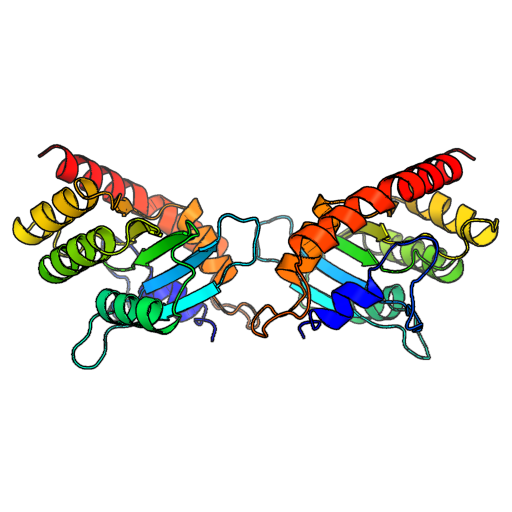 (DSSP, 8-state):
--B-HHHHHHHT---SS--SSP-----EEEEEEEESSS---EEEEEE--SSS-HHHHHHHHTTTSS--TTS-EEEEEEEEEPP-HHHHHHHHHHHHH-TTEEEEEEEEE-TTTTSHHHHHHHHHHHTTT--EEE--HHHHHHHHHHHB---SPPSS-HHHHHHHHHHHHHHHHHHHHHHHH-/-PBPHHHHHHHS---SSPPSSP-----EEEEEEEETTT---EEEEEE--TT--HHHHHHHHHHHH---TTS-EEEEEEEEE---HHHHHHHHHHHHH-TTEEEEEEEEE-TTTTSHHHHHHHHHHHHTT--EEE--HHHHHHHHHHHB--SSPPSS-HHHHHHHHHHHHHHHHHHHHHHHT-

B-factor: mean 51.36, std 8.88, range [31.42, 86.41]

Solvent-accessible surface area: 20292 Å² total; per-residue (Å²): 120,97,9,80,15,72,46,0,78,47,20,0,25,1,62,124,189,41,161,193,118,136,48,88,38,117,22,6,1,0,26,41,8,29,24,108,93,58,64,31,49,69,100,13,74,28,108,66,123,203,194,26,70,0,14,21,5,4,10,81,76,7,157,69,54,98,41,65,144,118,71,51,16,50,4,11,8,15,4,0,71,4,1,21,30,45,1,0,168,99,4,22,105,35,16,134,80,54,130,29,7,58,8,99,3,15,0,0,12,7,72,108,28,155,37,125,78,35,10,95,6,3,60,61,0,43,69,26,120,0,56,0,67,2,0,5,67,92,31,0,62,57,0,6,67,59,7,2,41,50,152,161,124,58,106,47,78,31,47,129,25,17,88,62,8,39,109,25,1,141,35,2,83,157,68,5,82,169,3,68,123,99,133,91,10,67,9,103,39,0,87,44,23,0,19,3,56,176,175,50,141,180,121,151,40,88,47,124,29,10,2,0,14,32,8,30,18,98,76,61,39,25,46,60,112,19,73,44,106,67,159,155,190,35,70,4,16,27,24,0,24,78,66,4,140,80,76,60,35,68,141,125,40,52,16,56,4,6,2,11,5,0,69,3,0,25,31,48,2,0,166,103,3,14,97,18,10,123,81,52,113,26,4,70,4,100,2,18,0,0,12,10,74,101,47,150,31,127,71,29,30,104,6,2,70,67,0,46,60,14,138,0,59,0,67,0,0,5,67,96,31,0,56,40,0,10,81,41,7,3,33,65,127,126,128,63,121,52,80,38,79,124,16,20,89,34,1,24,142,20,0,136,51,30,78,149,83,4,88,182,2,57,136,103